Protein AF-A0A9D7P4A8-F1 (afdb_monomer)

pLDDT: mean 73.16, std 26.1, range [23.81, 98.62]

Radius of gyration: 20.93 Å; Cα contacts (8 Å, |Δi|>4): 495; chains: 1; bounding box: 55×48×64 Å

Secondary structure (DSSP, 8-state):
--PPPSEEEEE-TTT--EEEEEEEE-SSS--EE-TTS-EEEEEEEEESSTTEEEEE-TTT--EEEEEE-SSPPB-SB-EEEEETTEEEEEEEBTT-PEEEEETTSTTGGGT---SEEPPP-B--TT----B-EEEE-TT--EEEEEEEESSBPGGG-----SS---SEEEEEEEE-SGGG-EEE-SS-----S-----PPP-----------SS-TTS-HHHHHHHHHHH--PPPP-------

Solvent-accessible surface area (backbone atoms only — not comparable to full-atom values): 14465 Å² total; per-residue (Å²): 133,87,73,79,75,57,50,50,76,39,71,44,86,84,83,67,49,74,37,73,37,59,21,30,64,20,33,72,75,47,67,29,71,45,98,86,51,39,33,34,38,24,9,19,76,48,58,81,56,41,15,20,43,34,34,22,40,64,76,73,50,46,81,75,47,38,25,31,68,64,97,38,33,28,21,11,10,41,37,72,46,80,54,96,97,37,54,33,34,36,38,30,31,40,48,46,22,48,37,34,30,43,70,92,48,37,9,46,99,78,25,53,48,55,56,30,66,53,50,53,36,34,75,47,88,84,48,57,42,38,51,51,49,74,53,65,50,97,86,68,48,42,36,40,39,37,60,45,43,41,56,61,39,81,80,51,62,78,88,70,73,86,62,88,51,81,48,61,40,49,46,51,34,32,63,43,76,79,74,46,36,73,41,70,54,98,59,80,62,60,72,82,69,88,84,80,87,86,87,80,90,80,88,85,86,85,89,85,88,92,86,93,86,87,67,90,87,54,59,81,70,55,60,58,56,57,59,66,79,71,70,78,82,77,81,85,83,82,77,82,82,78,134

Structure (mmCIF, N/CA/C/O backbone):
data_AF-A0A9D7P4A8-F1
#
_entry.id   AF-A0A9D7P4A8-F1
#
loop_
_atom_site.group_PDB
_atom_site.id
_atom_site.type_symbol
_atom_site.label_atom_id
_atom_site.label_alt_id
_atom_site.label_comp_id
_atom_site.label_asym_id
_atom_site.label_entity_id
_atom_site.label_seq_id
_atom_site.pdbx_PDB_ins_code
_atom_site.Cartn_x
_atom_site.Cartn_y
_atom_site.Cartn_z
_atom_site.occupancy
_atom_site.B_iso_or_equiv
_atom_site.auth_seq_id
_atom_site.auth_comp_id
_atom_site.auth_asym_id
_atom_site.auth_atom_id
_atom_site.pdbx_PDB_model_num
ATOM 1 N N . MET A 1 1 ? -16.537 26.350 11.512 1.00 39.22 1 MET A N 1
ATOM 2 C CA . MET A 1 1 ? -16.588 24.981 10.948 1.00 39.22 1 MET A CA 1
ATOM 3 C C . MET A 1 1 ? -15.375 24.213 11.475 1.00 39.22 1 MET A C 1
ATOM 5 O O . MET A 1 1 ? -14.260 24.548 11.093 1.00 39.22 1 MET A O 1
ATOM 9 N N . ARG A 1 2 ? -15.538 23.283 12.431 1.00 40.03 2 ARG A N 1
ATOM 10 C CA . ARG A 1 2 ? -14.414 22.451 12.902 1.00 40.03 2 ARG A CA 1
ATOM 11 C C . ARG A 1 2 ? -14.058 21.483 11.771 1.00 40.03 2 ARG A C 1
ATOM 13 O O . ARG A 1 2 ? -14.882 20.645 11.425 1.00 40.03 2 ARG A O 1
ATOM 20 N N . ARG A 1 3 ? -12.882 21.634 11.154 1.00 47.78 3 ARG A N 1
ATOM 21 C CA . ARG A 1 3 ? -12.367 20.625 10.219 1.00 47.78 3 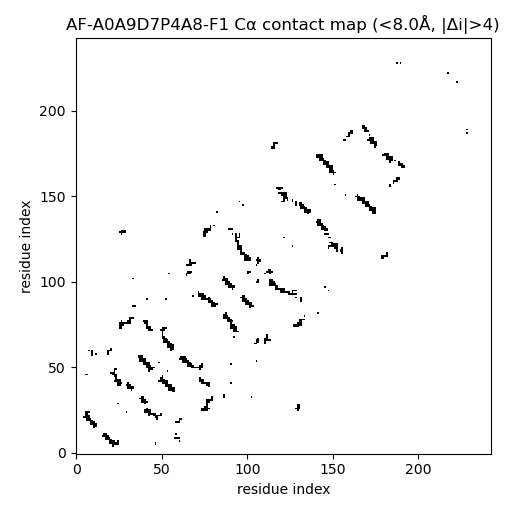ARG A CA 1
ATOM 22 C C . ARG A 1 3 ? -12.107 19.354 11.028 1.00 47.78 3 ARG A C 1
ATOM 24 O O . ARG A 1 3 ? -11.420 19.428 12.046 1.00 47.78 3 ARG A O 1
ATOM 31 N N . CYS A 1 4 ? -12.650 18.215 10.607 1.00 58.00 4 CYS A N 1
ATOM 32 C CA . CYS A 1 4 ? -12.146 16.927 11.078 1.00 58.00 4 CYS A CA 1
ATOM 33 C C . CYS A 1 4 ? -10.643 16.889 10.754 1.00 58.00 4 CYS A C 1
ATOM 35 O O . CYS A 1 4 ? -10.256 17.202 9.626 1.00 58.00 4 CYS A O 1
ATOM 37 N N . GLY A 1 5 ? -9.793 16.617 11.750 1.00 75.69 5 GLY A N 1
ATOM 38 C CA . GLY A 1 5 ? -8.353 16.443 11.511 1.00 75.69 5 GLY A CA 1
ATOM 39 C C . GLY A 1 5 ? -8.131 15.285 10.542 1.00 75.69 5 GLY A C 1
ATOM 40 O O . GLY A 1 5 ? -8.975 14.411 10.507 1.00 75.69 5 GLY A O 1
ATOM 41 N N . ASN A 1 6 ? -7.060 15.269 9.747 1.00 88.62 6 ASN A N 1
ATOM 42 C CA . ASN A 1 6 ? -6.807 14.165 8.809 1.00 88.62 6 ASN A CA 1
ATOM 43 C C . ASN A 1 6 ? -6.649 12.828 9.582 1.00 88.62 6 ASN A C 1
ATOM 45 O O . ASN A 1 6 ? -6.115 12.815 10.698 1.00 88.62 6 ASN A O 1
ATOM 49 N N . GLY A 1 7 ? -7.148 11.720 9.029 1.00 93.69 7 GLY A N 1
ATOM 50 C CA . GLY A 1 7 ? -7.142 10.423 9.702 1.00 93.69 7 GLY A CA 1
ATOM 51 C C . GLY A 1 7 ? -8.031 9.368 9.051 1.00 93.69 7 GLY A C 1
ATOM 52 O O . GLY A 1 7 ? -8.515 9.531 7.930 1.00 93.69 7 GLY A O 1
ATOM 53 N N . VAL A 1 8 ? -8.238 8.275 9.780 1.00 95.50 8 VAL A N 1
ATOM 54 C CA . VAL A 1 8 ? -9.194 7.212 9.453 1.00 95.50 8 VAL A CA 1
ATOM 55 C C . VAL A 1 8 ? -10.239 7.146 10.557 1.00 95.50 8 VAL A C 1
ATOM 57 O O . VAL A 1 8 ? -9.897 7.215 11.735 1.00 95.50 8 VAL A O 1
ATOM 60 N N . TRP A 1 9 ? -11.507 6.993 10.179 1.00 95.06 9 TRP A N 1
ATOM 61 C CA . TRP A 1 9 ? -12.615 6.775 11.105 1.00 95.06 9 TRP A CA 1
ATOM 62 C C . TRP A 1 9 ? -13.279 5.448 10.785 1.00 95.06 9 TRP A C 1
ATOM 64 O O . TRP A 1 9 ? -13.513 5.128 9.620 1.00 95.06 9 TRP A O 1
ATOM 74 N N . ALA A 1 10 ? -13.610 4.710 11.834 1.00 94.56 10 ALA A N 1
ATOM 75 C CA . ALA A 1 10 ? -14.431 3.518 11.781 1.00 94.56 10 ALA A CA 1
ATOM 76 C C . ALA A 1 10 ? -15.708 3.799 12.569 1.00 94.56 10 ALA A C 1
ATOM 78 O O . ALA A 1 10 ? -15.652 4.331 13.678 1.00 94.56 10 ALA A O 1
ATOM 79 N N . ILE A 1 11 ? -16.853 3.459 11.985 1.00 95.12 11 ILE A N 1
ATOM 80 C CA . ILE A 1 11 ? -18.149 3.518 12.654 1.00 95.12 11 ILE A CA 1
ATOM 81 C C . ILE A 1 11 ? -18.694 2.102 12.778 1.00 95.12 11 ILE A C 1
ATOM 83 O O . ILE A 1 11 ? -18.849 1.392 11.784 1.00 95.12 11 ILE A O 1
ATOM 87 N N . ASP A 1 12 ? -18.996 1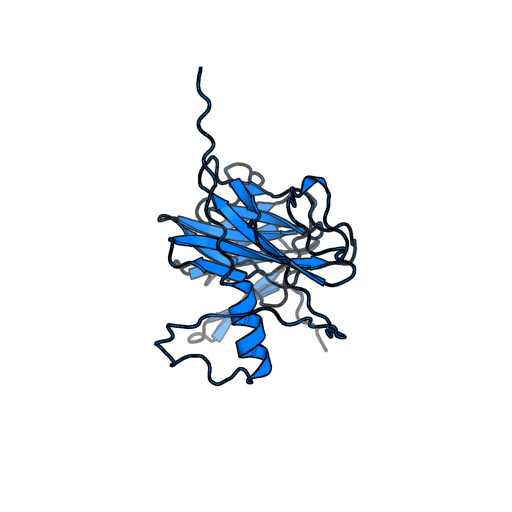.695 14.004 1.00 94.25 12 ASP A N 1
ATOM 88 C CA . ASP A 1 12 ? -19.784 0.498 14.243 1.00 94.25 12 ASP A CA 1
ATOM 89 C C . ASP A 1 12 ? -21.260 0.844 14.000 1.00 94.25 12 ASP A C 1
ATOM 91 O O . ASP A 1 12 ? -21.837 1.685 14.687 1.00 94.25 12 ASP A O 1
ATOM 95 N N . LEU A 1 13 ? -21.876 0.237 12.984 1.00 95.00 13 LEU A N 1
ATOM 96 C CA . LEU A 1 13 ? -23.231 0.605 12.551 1.00 95.00 13 LEU A CA 1
ATOM 97 C C . LEU A 1 13 ? -24.335 0.150 13.520 1.00 95.00 13 LEU A C 1
ATOM 99 O O . LEU A 1 13 ? -25.459 0.638 13.421 1.00 95.00 13 LEU A O 1
ATOM 103 N N . ILE A 1 14 ? -24.031 -0.762 14.450 1.00 95.88 14 ILE A N 1
ATOM 104 C CA . ILE A 1 14 ? -24.995 -1.292 15.422 1.00 95.88 14 ILE A CA 1
ATOM 105 C C . ILE A 1 14 ? -25.011 -0.393 16.660 1.00 95.88 14 ILE A C 1
ATOM 107 O O . ILE A 1 14 ? -26.038 0.182 17.018 1.00 95.88 14 ILE A O 1
ATOM 111 N N . SER A 1 15 ? -23.852 -0.240 17.294 1.00 95.81 15 SER A N 1
ATOM 112 C CA . SER A 1 15 ? -23.655 0.564 18.502 1.00 95.81 15 SER A CA 1
ATOM 113 C C . SER A 1 15 ? -23.552 2.065 18.223 1.00 95.81 15 SER A C 1
ATOM 115 O O . SER A 1 15 ? -23.656 2.868 19.151 1.00 95.81 15 SER A O 1
ATOM 117 N N . LYS A 1 16 ? -23.346 2.449 16.954 1.00 95.81 16 LYS A N 1
ATOM 118 C CA . LYS A 1 16 ? -23.111 3.827 16.488 1.00 95.81 16 LYS A CA 1
ATOM 119 C C . LYS A 1 16 ? -21.846 4.463 17.075 1.00 95.81 16 LYS A C 1
ATOM 121 O O . LYS A 1 16 ? -21.683 5.680 17.007 1.00 95.81 16 LYS A O 1
ATOM 126 N N . GLN A 1 17 ? -20.955 3.657 17.653 1.00 95.50 17 GLN A N 1
ATOM 127 C CA . GLN A 1 17 ? -19.686 4.127 18.194 1.00 95.50 17 GLN A CA 1
ATOM 128 C C . GLN A 1 17 ? -18.718 4.463 17.062 1.00 95.50 17 GLN A C 1
ATOM 130 O O . GLN A 1 17 ? -18.654 3.759 16.052 1.00 95.50 17 GLN A O 1
ATOM 135 N N . VAL A 1 18 ? -17.965 5.549 17.240 1.00 95.25 18 VAL A N 1
ATOM 136 C CA . VAL A 1 18 ? -16.974 6.021 16.270 1.00 95.25 18 VAL A CA 1
ATOM 137 C C . VAL A 1 18 ? -15.589 5.947 16.890 1.00 95.25 18 VAL A C 1
ATOM 139 O O . VAL A 1 18 ? -15.313 6.599 17.897 1.00 95.25 18 VAL A O 1
ATOM 142 N N . THR A 1 19 ? -14.701 5.219 16.229 1.00 95.56 19 THR A N 1
ATOM 143 C CA . THR A 1 19 ? -13.273 5.163 16.543 1.00 95.56 19 THR A CA 1
ATOM 144 C C . THR A 1 19 ? -12.509 5.942 15.482 1.00 95.56 19 THR A C 1
ATOM 146 O O . THR A 1 19 ? -12.908 5.970 14.317 1.00 95.56 19 THR A O 1
ATOM 149 N N . ASN A 1 20 ? -11.416 6.600 15.862 1.00 95.31 20 ASN A N 1
ATOM 150 C CA . ASN A 1 20 ? -10.573 7.321 14.915 1.00 95.31 20 ASN A CA 1
ATOM 151 C C . ASN A 1 20 ? -9.094 7.071 15.178 1.00 95.31 20 ASN A C 1
ATOM 153 O O . ASN A 1 20 ? -8.688 6.885 16.321 1.00 95.31 20 ASN A O 1
ATOM 157 N N . TRP A 1 21 ? -8.318 7.125 14.103 1.00 96.69 21 TRP A N 1
ATOM 158 C CA . TRP A 1 21 ? -6.865 7.101 14.114 1.00 96.69 21 TRP A CA 1
ATOM 159 C C . TRP A 1 21 ? -6.338 8.330 13.373 1.00 96.69 21 TRP A C 1
ATOM 161 O O . TRP A 1 21 ? -6.733 8.583 12.229 1.00 96.69 21 TRP A O 1
ATOM 171 N N . LYS A 1 22 ? -5.489 9.133 14.026 1.00 94.62 22 LYS A N 1
ATOM 172 C CA . LYS A 1 22 ? -5.049 10.429 13.490 1.00 94.62 22 LYS A CA 1
ATOM 173 C C . LYS A 1 22 ? -3.830 10.260 12.594 1.00 94.62 22 LYS A C 1
ATOM 175 O O . LYS A 1 22 ? -2.777 9.795 13.027 1.00 94.62 22 LYS A O 1
ATOM 180 N N . ALA A 1 23 ? -3.928 10.730 11.357 1.00 94.06 23 ALA A N 1
ATOM 181 C CA . ALA A 1 23 ? -2.862 10.572 10.377 1.00 94.06 23 ALA A CA 1
ATOM 182 C C . ALA A 1 23 ? -2.925 11.632 9.286 1.00 94.06 23 ALA A C 1
ATOM 184 O O . ALA A 1 23 ? -3.991 12.148 8.985 1.00 94.06 23 ALA A O 1
ATOM 185 N N . ASN A 1 24 ? -1.813 11.913 8.612 1.00 93.75 24 ASN A N 1
ATOM 186 C CA . ASN A 1 24 ? -1.890 12.604 7.330 1.00 93.75 24 ASN A CA 1
ATOM 187 C C . ASN A 1 24 ? -2.085 11.577 6.203 1.00 93.75 24 ASN A C 1
ATOM 189 O O . ASN A 1 24 ? -1.117 11.151 5.577 1.00 93.75 24 ASN A O 1
ATOM 193 N N . VAL A 1 25 ? -3.323 11.116 5.993 1.00 94.00 25 VAL A N 1
ATOM 194 C CA . VAL A 1 25 ? -3.631 10.067 5.006 1.00 94.00 25 VAL A CA 1
ATOM 195 C C . VAL A 1 25 ? -3.300 10.541 3.590 1.00 94.00 25 VAL A C 1
ATOM 197 O O . VAL A 1 25 ? -3.612 11.668 3.200 1.00 94.00 25 VAL A O 1
ATOM 200 N N . SER A 1 26 ? -2.660 9.656 2.828 1.00 92.25 26 SER A N 1
ATOM 201 C CA . SER A 1 26 ? -2.280 9.845 1.433 1.00 92.25 26 SER A CA 1
ATOM 202 C C . SER A 1 26 ? -3.192 9.080 0.477 1.00 92.25 26 SER A C 1
ATOM 204 O O . SER A 1 26 ? -3.896 8.146 0.858 1.00 92.25 26 SER A O 1
ATOM 206 N N . GLY A 1 27 ? -3.123 9.450 -0.800 1.00 88.56 27 GLY A N 1
ATOM 207 C CA . GLY A 1 27 ? -3.962 8.893 -1.851 1.00 88.56 27 GLY A CA 1
ATOM 208 C C . GLY A 1 27 ? -5.304 9.598 -2.016 1.00 88.56 27 GLY A C 1
ATOM 209 O O . GLY A 1 27 ? -5.718 10.412 -1.195 1.00 88.56 27 GLY A O 1
ATOM 210 N N . LEU A 1 28 ? -5.975 9.299 -3.128 1.00 85.19 28 LEU A N 1
ATOM 211 C CA . LEU A 1 28 ? -7.265 9.895 -3.496 1.00 85.19 28 LEU A CA 1
ATOM 212 C C . LEU A 1 28 ? -8.450 8.939 -3.314 1.00 85.19 28 LEU A C 1
ATOM 214 O O . LEU A 1 28 ? -9.591 9.384 -3.357 1.00 85.19 28 LEU A O 1
ATOM 218 N N . ALA A 1 29 ? -8.194 7.641 -3.134 1.00 86.62 29 ALA A N 1
ATOM 219 C CA . ALA A 1 29 ? -9.229 6.611 -3.028 1.00 86.62 29 ALA A CA 1
ATOM 220 C C . ALA A 1 29 ? -9.414 6.077 -1.594 1.00 86.62 29 ALA A C 1
ATOM 222 O O . ALA A 1 29 ? -10.234 5.190 -1.376 1.00 86.62 29 ALA A O 1
ATOM 223 N N . GLY A 1 30 ? -8.694 6.636 -0.614 1.00 88.19 30 GLY A N 1
ATOM 224 C CA . GLY A 1 30 ? -8.781 6.233 0.790 1.00 88.19 30 GLY A CA 1
ATOM 225 C C . GLY A 1 30 ? -7.951 4.983 1.120 1.00 88.19 30 GLY A C 1
ATOM 226 O O . GLY A 1 30 ? -6.959 4.725 0.430 1.00 88.19 30 GLY A O 1
ATOM 227 N N . PRO A 1 31 ? -8.302 4.251 2.195 1.00 94.56 31 PRO A N 1
ATOM 228 C CA . PRO A 1 31 ? -7.596 3.046 2.620 1.00 94.56 31 PRO A CA 1
ATOM 229 C C . PRO A 1 31 ? -7.935 1.824 1.753 1.00 94.56 31 PRO A C 1
ATOM 231 O O . PRO A 1 31 ? -8.972 1.774 1.093 1.00 94.56 31 PRO A O 1
ATOM 234 N N . ALA A 1 32 ? -7.073 0.810 1.802 1.00 96.06 32 ALA A N 1
ATOM 235 C CA . ALA A 1 32 ? -7.311 -0.500 1.200 1.00 96.06 32 ALA A CA 1
ATOM 236 C C . ALA A 1 32 ? -7.653 -1.539 2.278 1.00 96.06 32 ALA A C 1
ATOM 238 O O . ALA A 1 32 ? -7.214 -1.417 3.417 1.00 96.06 32 ALA A O 1
ATOM 239 N N . PHE A 1 33 ? -8.405 -2.580 1.921 1.00 95.81 33 PHE A N 1
ATOM 240 C CA . PHE A 1 33 ? -8.812 -3.636 2.851 1.00 95.81 33 PHE A CA 1
ATOM 241 C C . PHE A 1 33 ? -8.180 -4.970 2.456 1.00 95.81 33 PHE A C 1
ATOM 243 O O . PHE A 1 33 ? -8.259 -5.386 1.297 1.00 95.81 33 PHE A O 1
ATOM 250 N N . GLY A 1 34 ? -7.546 -5.631 3.420 1.00 95.62 34 GLY A N 1
ATOM 251 C CA . GLY A 1 34 ? -7.076 -7.004 3.292 1.00 95.62 34 GLY A CA 1
ATOM 252 C C . GLY A 1 34 ? -8.238 -7.994 3.262 1.00 95.62 34 GLY A C 1
ATOM 253 O O . GLY A 1 34 ? -9.341 -7.703 3.725 1.00 95.62 34 GLY A O 1
ATOM 254 N N . GLY A 1 35 ? -7.984 -9.198 2.742 1.00 93.38 35 GLY A N 1
ATOM 255 C CA . GLY A 1 35 ? -8.975 -10.283 2.761 1.00 93.38 35 GLY A CA 1
ATOM 256 C C . GLY A 1 35 ? -9.332 -10.767 4.173 1.00 93.38 35 GLY A C 1
ATOM 257 O O . GLY A 1 35 ? -10.371 -11.387 4.359 1.00 93.38 35 GLY A O 1
ATOM 258 N N . ASP A 1 36 ? -8.492 -10.452 5.160 1.00 92.88 36 ASP A N 1
ATOM 259 C CA . ASP A 1 36 ? -8.690 -10.695 6.592 1.00 92.88 36 ASP A CA 1
ATOM 260 C C . ASP A 1 36 ? -9.400 -9.528 7.312 1.00 92.88 36 ASP A C 1
ATOM 262 O O . ASP A 1 36 ? -9.584 -9.562 8.527 1.00 92.88 36 ASP A O 1
ATOM 266 N N . GLY A 1 37 ? -9.771 -8.474 6.578 1.00 95.56 37 GLY A N 1
ATOM 267 C CA . GLY A 1 37 ? -10.370 -7.258 7.120 1.00 95.56 37 GLY A CA 1
ATOM 268 C C . GLY A 1 37 ? -9.370 -6.224 7.642 1.00 95.56 37 GLY A C 1
ATOM 269 O O . GLY A 1 37 ? -9.802 -5.139 8.019 1.00 95.56 37 GLY A O 1
ATOM 270 N N . THR A 1 38 ? -8.058 -6.488 7.644 1.00 98.06 38 THR A N 1
ATOM 271 C CA . THR A 1 38 ? -7.052 -5.485 8.038 1.00 98.06 38 THR A CA 1
ATOM 272 C C . THR A 1 38 ? -7.142 -4.253 7.131 1.00 98.06 38 THR A C 1
ATOM 274 O O . THR A 1 38 ? -7.243 -4.375 5.909 1.00 98.06 38 THR A O 1
ATOM 277 N N . ILE A 1 39 ? -7.095 -3.054 7.714 1.00 98.19 39 ILE A N 1
ATOM 278 C CA . ILE A 1 39 ? -7.141 -1.789 6.970 1.00 98.19 39 ILE A CA 1
ATOM 279 C C . ILE A 1 39 ? -5.711 -1.329 6.694 1.00 98.19 39 ILE A C 1
ATOM 281 O O . ILE A 1 39 ? -4.909 -1.233 7.615 1.00 98.19 39 ILE A O 1
ATOM 285 N N . TYR A 1 40 ? -5.390 -1.003 5.446 1.00 98.25 40 TYR A N 1
ATOM 286 C CA . TYR A 1 40 ? -4.077 -0.514 5.034 1.00 98.25 40 TYR A CA 1
ATOM 287 C C . TYR A 1 40 ? -4.152 0.936 4.572 1.00 98.25 40 TYR A C 1
ATOM 289 O O . TYR A 1 40 ? -4.942 1.288 3.692 1.00 98.25 40 TYR A O 1
ATOM 297 N N . VAL A 1 41 ? -3.299 1.779 5.146 1.00 97.62 41 VAL A N 1
ATOM 298 C CA . VAL A 1 41 ? -3.326 3.232 4.958 1.00 97.62 41 VAL A CA 1
ATOM 299 C C . VAL A 1 41 ? -1.930 3.724 4.615 1.00 97.62 41 VAL A C 1
ATOM 301 O O . VAL A 1 41 ? -0.986 3.458 5.349 1.00 97.62 41 VAL A O 1
ATOM 304 N N . ALA A 1 42 ? -1.792 4.454 3.513 1.00 97.00 42 ALA A N 1
ATOM 305 C CA . ALA A 1 42 ? -0.569 5.187 3.207 1.00 97.00 42 ALA A CA 1
ATOM 306 C C . ALA A 1 42 ? -0.629 6.587 3.830 1.00 97.00 42 ALA A C 1
ATOM 308 O O . ALA A 1 42 ? -1.683 7.225 3.796 1.00 97.00 42 ALA A O 1
ATOM 309 N N . THR A 1 43 ? 0.487 7.091 4.350 1.00 95.56 43 THR A N 1
ATOM 310 C CA . THR A 1 43 ? 0.562 8.402 5.004 1.00 95.56 43 THR A CA 1
ATOM 311 C C . THR A 1 43 ? 1.670 9.290 4.441 1.00 95.56 43 THR A C 1
ATOM 313 O O . THR A 1 43 ? 2.637 8.835 3.828 1.00 95.56 43 THR A O 1
ATOM 316 N N . ARG A 1 44 ? 1.487 10.596 4.634 1.00 92.56 44 ARG A N 1
ATOM 317 C CA . ARG A 1 44 ? 2.475 11.659 4.411 1.00 92.56 44 ARG A CA 1
ATOM 318 C C . ARG A 1 44 ? 2.992 12.169 5.751 1.00 92.56 44 ARG A C 1
ATOM 320 O O . ARG A 1 44 ? 2.570 11.688 6.802 1.00 92.56 44 ARG A O 1
ATOM 327 N N . SER A 1 45 ? 3.840 13.187 5.706 1.00 91.75 45 SER A N 1
ATOM 328 C CA . SER A 1 45 ? 4.377 13.834 6.892 1.00 91.75 45 SER A CA 1
ATOM 329 C C . SER A 1 45 ? 3.265 14.328 7.826 1.00 91.75 45 SER A C 1
ATOM 331 O O . SER A 1 45 ? 2.288 14.944 7.392 1.00 91.75 45 SER A O 1
ATOM 333 N N . GLY A 1 46 ? 3.415 14.063 9.123 1.00 90.31 46 GLY A N 1
ATOM 334 C CA . GLY A 1 46 ? 2.450 14.388 10.174 1.00 90.31 46 GLY A CA 1
ATOM 335 C C . GLY A 1 46 ? 1.490 13.254 10.571 1.00 90.31 46 GLY A C 1
ATOM 336 O O . GLY A 1 46 ? 1.240 12.301 9.834 1.00 90.31 46 GLY A O 1
ATOM 337 N N . GLY A 1 47 ? 0.909 13.392 11.765 1.00 90.25 47 GLY A N 1
ATOM 338 C CA . GLY A 1 47 ? 0.050 12.375 12.384 1.00 90.25 47 GLY A CA 1
ATOM 339 C C . GLY A 1 47 ? 0.830 11.313 13.166 1.00 90.25 47 GLY A C 1
ATOM 340 O O . GLY A 1 47 ? 2.032 11.450 13.371 1.00 90.25 47 GLY A O 1
ATOM 341 N N . GLU A 1 48 ? 0.142 10.268 13.632 1.00 91.69 48 GLU A N 1
ATOM 342 C CA . GLU A 1 48 ? 0.728 9.254 14.529 1.00 91.69 48 GLU A CA 1
ATOM 343 C C . GLU A 1 48 ? 1.779 8.364 13.849 1.00 91.69 48 GLU A C 1
ATOM 345 O O . GLU A 1 48 ? 2.707 7.874 14.496 1.00 91.69 48 GLU A O 1
ATOM 350 N N . ARG A 1 49 ? 1.648 8.155 12.533 1.00 94.69 49 ARG A N 1
ATOM 351 C CA . ARG A 1 49 ? 2.610 7.394 11.731 1.00 94.69 49 ARG A CA 1
ATOM 352 C C . ARG A 1 49 ? 2.868 8.104 10.402 1.00 94.69 49 ARG A C 1
ATOM 354 O O . ARG A 1 49 ? 2.190 7.800 9.420 1.00 94.69 49 ARG A O 1
ATOM 361 N N . PRO A 1 50 ? 3.781 9.085 10.369 1.00 94.88 50 PRO A N 1
ATOM 362 C CA . PRO A 1 50 ? 4.124 9.774 9.133 1.00 94.88 50 PRO A CA 1
ATOM 363 C C . PRO A 1 50 ? 4.888 8.847 8.180 1.00 94.88 50 PRO A C 1
ATOM 365 O O . PRO A 1 50 ? 5.491 7.864 8.616 1.00 94.88 50 PRO A O 1
ATOM 368 N N . ASP A 1 51 ? 4.854 9.166 6.888 1.00 95.38 51 ASP A N 1
ATOM 369 C CA . ASP A 1 51 ? 5.717 8.573 5.850 1.00 95.38 51 ASP A CA 1
ATOM 370 C C . ASP A 1 51 ? 5.708 7.036 5.833 1.00 95.38 51 ASP A C 1
ATOM 372 O O . ASP A 1 51 ? 6.728 6.366 5.655 1.00 95.38 51 ASP A O 1
ATOM 376 N N . SER A 1 52 ? 4.525 6.465 6.075 1.00 97.25 52 SER A N 1
ATOM 377 C CA . SER A 1 52 ? 4.355 5.042 6.344 1.00 97.25 52 SER A CA 1
ATOM 378 C C . SER A 1 52 ? 3.192 4.422 5.573 1.00 97.25 52 SER A C 1
ATOM 380 O O . SER A 1 52 ? 2.173 5.053 5.302 1.00 97.25 52 SER A O 1
ATOM 382 N N . LEU A 1 53 ? 3.321 3.133 5.277 1.00 98.00 53 LEU A N 1
ATOM 383 C CA . LEU A 1 53 ? 2.205 2.251 4.964 1.00 98.00 53 LEU A CA 1
ATOM 384 C C . LEU A 1 53 ? 1.847 1.477 6.232 1.00 98.00 53 LEU A C 1
ATOM 386 O O . LEU A 1 53 ? 2.661 0.710 6.736 1.00 98.00 53 LEU A O 1
ATOM 390 N N . VAL A 1 54 ? 0.647 1.683 6.757 1.00 98.38 54 VAL A N 1
ATOM 391 C CA . VAL A 1 54 ? 0.233 1.219 8.086 1.00 98.38 54 VAL A CA 1
ATOM 392 C C . VAL A 1 54 ? -0.890 0.202 7.960 1.00 98.38 54 VAL A C 1
ATOM 394 O O . VAL A 1 54 ? -1.849 0.443 7.232 1.00 98.38 54 VAL A O 1
ATOM 397 N N . ALA A 1 55 ? -0.781 -0.908 8.684 1.00 98.56 55 ALA A N 1
ATOM 398 C CA . ALA A 1 55 ? -1.859 -1.861 8.910 1.00 98.56 55 ALA A CA 1
ATOM 399 C C . ALA A 1 55 ? -2.580 -1.526 10.221 1.00 98.56 55 ALA A C 1
ATOM 401 O O . ALA A 1 55 ? -1.943 -1.420 11.271 1.00 98.56 55 ALA A O 1
ATOM 402 N N . LEU A 1 56 ? -3.901 -1.405 10.169 1.00 98.62 56 LEU A N 1
ATOM 403 C CA . LEU A 1 56 ? -4.771 -1.117 11.302 1.00 98.62 56 LEU A CA 1
ATOM 404 C C . LEU A 1 56 ? -5.770 -2.257 11.514 1.00 98.62 56 LEU A C 1
ATOM 406 O O . LEU A 1 56 ? -6.276 -2.853 10.558 1.00 98.62 56 LEU A O 1
ATOM 410 N N . ASP A 1 57 ? -6.091 -2.528 12.773 1.00 97.94 57 ASP A N 1
ATOM 411 C CA . ASP A 1 57 ? -7.236 -3.355 13.131 1.00 97.94 57 ASP A CA 1
ATOM 412 C C . ASP A 1 57 ? -8.548 -2.681 12.677 1.00 97.94 57 ASP A C 1
ATOM 414 O O . ASP A 1 57 ? -8.742 -1.491 12.933 1.00 97.94 57 ASP A O 1
ATOM 418 N N . PRO A 1 58 ? -9.478 -3.399 12.022 1.00 95.44 58 PRO A N 1
ATOM 419 C CA . PRO A 1 58 ? -10.665 -2.782 11.431 1.00 95.44 58 PRO A CA 1
ATOM 420 C C . PRO A 1 58 ? -11.671 -2.213 12.431 1.00 95.44 58 PRO A C 1
ATOM 422 O O . PRO A 1 58 ? -12.466 -1.354 12.054 1.00 95.44 58 PRO A O 1
ATOM 425 N N . LYS A 1 59 ? -11.682 -2.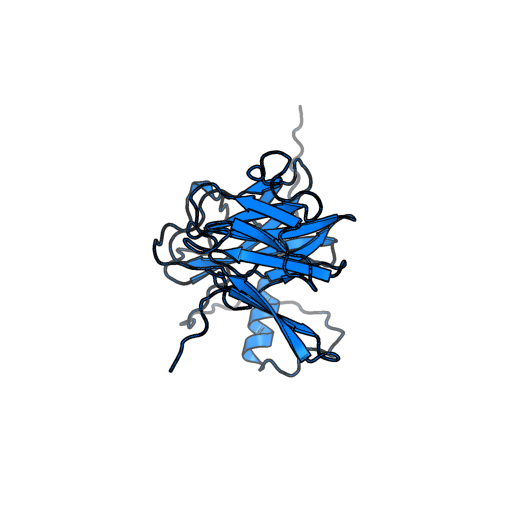696 13.680 1.00 92.88 59 LYS A N 1
ATOM 426 C CA . LYS A 1 59 ? -12.660 -2.265 14.692 1.00 92.88 59 LYS A CA 1
ATOM 427 C C . LYS A 1 59 ? -12.093 -1.181 15.593 1.00 92.88 59 LYS A C 1
ATOM 429 O O . LYS A 1 59 ? -12.751 -0.183 15.876 1.00 92.88 59 LYS A O 1
ATOM 434 N N . THR A 1 60 ? -10.871 -1.399 16.058 1.00 96.31 60 THR A N 1
ATOM 435 C CA . THR A 1 60 ? -10.219 -0.541 17.049 1.00 96.31 60 THR A CA 1
ATOM 436 C C . THR A 1 60 ? -9.321 0.511 16.414 1.00 96.31 60 THR A C 1
ATOM 438 O O . THR A 1 60 ? -8.944 1.459 17.093 1.00 96.31 60 THR A O 1
ATOM 441 N N . LEU A 1 61 ? -8.971 0.359 15.130 1.00 97.69 61 LEU A N 1
ATOM 442 C CA . LEU A 1 61 ? -7.961 1.164 14.437 1.00 97.69 61 LEU A CA 1
ATOM 443 C C . LEU A 1 61 ? -6.594 1.168 15.140 1.00 97.69 61 LEU A C 1
ATOM 445 O O . LEU A 1 61 ? -5.786 2.068 14.929 1.00 97.69 61 LEU A O 1
ATOM 449 N N . SER A 1 62 ? -6.316 0.152 15.961 1.00 97.50 62 SER A N 1
ATOM 450 C CA . SER A 1 62 ? -4.998 -0.033 16.562 1.00 97.50 62 SER A CA 1
ATOM 451 C C . SER A 1 62 ? -3.984 -0.466 15.499 1.00 97.50 62 SER A C 1
ATOM 453 O O . SER A 1 62 ? -4.313 -1.208 14.571 1.00 97.50 62 SER A O 1
ATOM 455 N N . VAL A 1 63 ? -2.743 0.013 15.607 1.00 97.94 63 VAL A N 1
ATOM 456 C CA . VAL A 1 63 ? -1.678 -0.314 14.647 1.00 97.94 63 VAL A CA 1
ATOM 457 C C . VAL A 1 63 ? -1.248 -1.771 14.828 1.00 97.94 63 VAL A C 1
ATOM 459 O O . VAL A 1 63 ? -0.753 -2.146 15.886 1.00 97.94 63 VAL A O 1
ATOM 462 N N . LYS A 1 64 ? -1.395 -2.578 13.772 1.00 97.44 64 LYS A N 1
ATOM 463 C CA . LYS A 1 64 ? -0.959 -3.986 13.714 1.00 97.44 64 LYS A CA 1
ATOM 464 C C . LYS A 1 64 ? 0.458 -4.149 13.163 1.00 97.44 64 LYS A C 1
ATOM 466 O O . LYS A 1 64 ? 1.116 -5.147 13.429 1.00 97.44 64 LYS A O 1
ATOM 471 N N . GLY A 1 65 ? 0.911 -3.190 12.362 1.00 97.62 65 GLY A N 1
ATOM 472 C CA . GLY A 1 65 ? 2.222 -3.193 11.721 1.00 97.62 65 GLY A CA 1
ATOM 473 C C . GLY A 1 65 ? 2.362 -2.006 10.779 1.00 97.62 65 GLY A C 1
ATOM 474 O O . GLY A 1 65 ? 1.377 -1.341 10.452 1.00 97.62 65 GLY A O 1
ATOM 475 N N . TRP A 1 66 ? 3.581 -1.710 10.347 1.00 98.19 66 TRP A N 1
ATOM 476 C CA . TRP A 1 66 ? 3.834 -0.614 9.418 1.00 98.19 66 TRP A CA 1
ATOM 477 C C . TRP A 1 66 ? 5.082 -0.873 8.585 1.00 98.19 66 TRP A C 1
ATOM 479 O O . TRP A 1 66 ? 5.903 -1.722 8.910 1.00 98.19 66 TRP A O 1
ATOM 489 N N . TYR A 1 67 ? 5.219 -0.100 7.521 1.00 98.50 67 TYR A N 1
ATOM 490 C CA . TYR A 1 67 ? 6.420 0.017 6.719 1.00 98.50 67 TYR A CA 1
ATOM 491 C C . TYR A 1 67 ? 6.746 1.493 6.518 1.00 98.50 67 TYR A C 1
ATOM 493 O O . TYR A 1 67 ? 5.869 2.250 6.106 1.00 98.50 67 TYR A O 1
ATOM 501 N N . SER A 1 68 ? 7.992 1.886 6.761 1.00 96.94 68 SER A N 1
ATOM 502 C CA . SER A 1 68 ? 8.516 3.210 6.438 1.00 96.94 68 SER A CA 1
ATOM 503 C C . SER A 1 68 ? 9.488 3.107 5.267 1.00 96.94 68 SER A C 1
ATOM 505 O O . SER A 1 68 ? 10.438 2.326 5.291 1.00 96.94 68 SER A O 1
ATOM 507 N N . ALA A 1 69 ? 9.281 3.941 4.249 1.00 92.94 69 ALA A N 1
ATOM 508 C CA . ALA A 1 69 ? 10.212 4.097 3.132 1.00 92.94 69 ALA A CA 1
ATOM 509 C C . ALA A 1 69 ? 11.336 5.104 3.471 1.00 92.94 69 ALA A C 1
ATOM 511 O O . ALA A 1 69 ? 11.738 5.913 2.632 1.00 92.94 69 ALA A O 1
ATOM 512 N N . GLY A 1 70 ? 11.808 5.102 4.723 1.00 88.62 70 GLY A N 1
ATOM 513 C CA . GLY A 1 70 ? 12.652 6.160 5.276 1.00 88.62 70 GLY A CA 1
ATOM 514 C C . GLY A 1 70 ? 11.886 7.482 5.373 1.00 88.62 70 GLY A C 1
ATOM 515 O O . GLY A 1 70 ? 10.731 7.508 5.786 1.00 88.62 70 GLY A O 1
ATOM 516 N N . ASN A 1 71 ? 12.508 8.580 4.938 1.00 85.56 71 ASN A N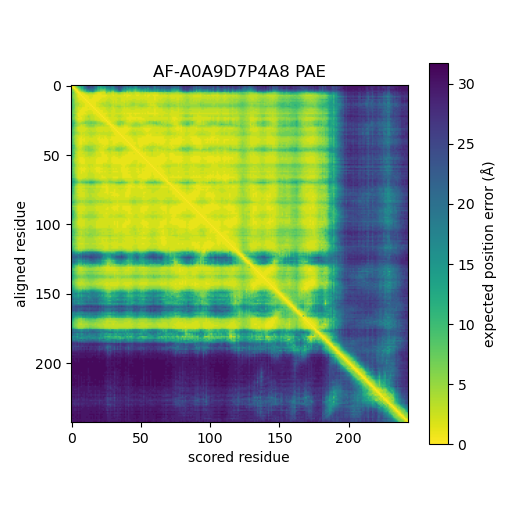 1
ATOM 517 C CA . ASN A 1 71 ? 11.913 9.925 4.979 1.00 85.56 71 ASN A CA 1
ATOM 518 C C . ASN A 1 71 ? 11.080 10.255 3.722 1.00 85.56 71 ASN A C 1
ATOM 520 O O . ASN A 1 71 ? 10.991 11.417 3.325 1.00 85.56 71 ASN A O 1
ATOM 524 N N . GLN A 1 72 ? 10.549 9.241 3.031 1.00 90.69 72 GLN A N 1
ATOM 525 C CA . GLN A 1 72 ? 9.775 9.425 1.802 1.00 90.69 72 GLN A CA 1
ATOM 526 C C . GLN A 1 72 ? 8.273 9.355 2.079 1.00 90.69 72 GLN A C 1
ATOM 528 O O . GLN A 1 72 ? 7.737 8.308 2.436 1.00 90.69 72 GLN A O 1
ATOM 533 N N . GLU A 1 73 ? 7.580 10.464 1.826 1.00 92.56 73 GLU A N 1
ATOM 534 C CA . GLU A 1 73 ? 6.121 10.530 1.879 1.00 92.56 73 GLU A CA 1
ATOM 535 C C . GLU A 1 73 ? 5.479 9.571 0.868 1.00 92.56 73 GLU A C 1
ATOM 537 O O . GLU A 1 73 ? 5.796 9.616 -0.329 1.00 92.56 73 GLU A O 1
ATOM 542 N N . PHE A 1 74 ? 4.484 8.790 1.301 1.00 94.31 74 PHE A N 1
ATOM 543 C CA . PHE A 1 74 ? 3.623 8.087 0.355 1.00 94.31 74 PHE A CA 1
ATOM 544 C C . PHE A 1 74 ? 2.708 9.068 -0.371 1.00 94.31 74 PHE A C 1
ATOM 546 O O . PHE A 1 74 ? 2.226 10.052 0.190 1.00 94.31 74 PHE A O 1
ATOM 553 N N . SER A 1 75 ? 2.405 8.790 -1.632 1.00 92.12 75 SER A N 1
ATOM 554 C CA . SER A 1 75 ? 1.606 9.652 -2.507 1.00 92.12 75 SER A CA 1
ATOM 555 C C . SER A 1 75 ? 0.268 9.029 -2.917 1.00 92.12 75 SER A C 1
ATOM 557 O O . SER A 1 75 ? -0.694 9.778 -3.115 1.00 92.12 75 SER A O 1
ATOM 559 N N . SER A 1 76 ? 0.180 7.693 -2.958 1.00 93.62 76 SER A N 1
ATOM 560 C CA . SER A 1 76 ? -0.966 6.946 -3.494 1.00 93.62 76 SER A CA 1
ATOM 561 C C . SER A 1 76 ? -1.785 6.198 -2.454 1.00 93.62 76 SER A C 1
ATOM 563 O O . SER A 1 76 ? -1.238 5.685 -1.479 1.00 93.62 76 SER A O 1
ATOM 565 N N . THR A 1 77 ? -3.058 5.958 -2.777 1.00 94.50 77 THR A N 1
ATOM 566 C CA . THR A 1 77 ? -3.831 4.881 -2.147 1.00 94.50 77 THR A CA 1
ATOM 567 C C . THR A 1 77 ? -3.157 3.531 -2.435 1.00 94.50 77 THR A C 1
ATOM 569 O O . THR A 1 77 ? -2.830 3.274 -3.602 1.00 94.50 77 THR A O 1
ATOM 572 N N . PRO A 1 78 ? -2.944 2.672 -1.419 1.00 96.25 78 PRO A N 1
ATOM 573 C CA . PRO A 1 78 ? -2.384 1.342 -1.626 1.00 96.25 78 PRO A CA 1
ATOM 574 C C . PRO A 1 78 ? -3.292 0.455 -2.482 1.00 96.25 78 PRO A C 1
ATOM 576 O O . PRO A 1 78 ? -4.515 0.570 -2.435 1.00 96.25 78 PRO A O 1
ATOM 579 N N . VAL A 1 79 ? -2.702 -0.486 -3.216 1.00 96.06 79 VAL A N 1
ATOM 580 C CA . VAL A 1 79 ? -3.429 -1.556 -3.909 1.00 96.06 79 VAL A CA 1
ATOM 581 C C . VAL A 1 79 ? -3.017 -2.910 -3.346 1.00 96.06 79 VAL A C 1
ATOM 583 O O . VAL A 1 79 ? -1.830 -3.214 -3.264 1.00 96.06 79 VAL A O 1
ATOM 586 N N . ILE A 1 80 ? -4.003 -3.724 -2.969 1.00 96.69 80 ILE A N 1
ATOM 587 C CA . ILE A 1 80 ? -3.808 -5.078 -2.439 1.00 96.69 80 ILE A CA 1
ATOM 588 C C . ILE A 1 80 ? -4.247 -6.086 -3.496 1.00 96.69 80 ILE A C 1
ATOM 590 O O . ILE A 1 80 ? -5.245 -5.880 -4.190 1.00 96.69 80 ILE A O 1
ATOM 594 N N . PHE A 1 81 ? -3.505 -7.179 -3.640 1.00 95.81 81 PHE A N 1
ATOM 595 C CA . PHE A 1 81 ? -3.843 -8.253 -4.567 1.00 95.81 81 PHE A CA 1
ATOM 596 C C . PHE A 1 81 ? -3.251 -9.589 -4.122 1.00 95.81 81 PHE A C 1
ATOM 598 O O . PHE A 1 81 ? -2.184 -9.657 -3.517 1.00 95.81 81 PHE A O 1
ATOM 605 N N . GLN A 1 82 ? -3.931 -10.674 -4.486 1.00 94.25 82 GLN A N 1
ATOM 606 C CA . GLN A 1 82 ? -3.400 -12.021 -4.312 1.00 94.25 82 GLN A CA 1
ATOM 607 C C . GLN A 1 82 ? -2.368 -12.333 -5.398 1.00 94.25 82 GLN A C 1
ATOM 609 O O . GLN A 1 82 ? -2.578 -12.065 -6.589 1.00 94.25 82 GLN A O 1
ATOM 614 N N . TYR A 1 83 ? -1.255 -12.928 -4.996 1.00 92.88 83 TYR A N 1
ATOM 615 C CA . TYR A 1 83 ? -0.206 -13.382 -5.891 1.00 92.88 83 TYR A CA 1
ATOM 616 C C . TYR A 1 83 ? 0.446 -14.638 -5.319 1.00 92.88 83 TYR A C 1
ATOM 618 O O . TYR A 1 83 ? 1.092 -14.591 -4.277 1.00 92.88 83 TYR A O 1
ATOM 626 N N . LYS A 1 84 ? 0.253 -15.771 -6.008 1.00 89.56 84 LYS A N 1
ATOM 627 C CA . LYS A 1 84 ? 0.841 -17.075 -5.650 1.00 89.56 84 LYS A CA 1
ATOM 628 C C . LYS A 1 84 ? 0.636 -17.466 -4.176 1.00 89.56 84 LYS A C 1
ATOM 630 O O . LYS A 1 84 ? 1.572 -17.849 -3.488 1.00 89.56 84 LYS A O 1
ATOM 635 N N . GLY A 1 85 ? -0.598 -17.334 -3.688 1.00 90.56 85 GLY A N 1
ATOM 636 C CA . GLY A 1 85 ? -0.960 -17.697 -2.312 1.00 90.56 85 GLY A CA 1
ATOM 637 C C . GLY A 1 85 ? -0.570 -16.671 -1.243 1.00 90.56 85 GLY A C 1
ATOM 638 O O . GLY A 1 85 ? -0.796 -16.925 -0.066 1.00 90.56 85 GLY A O 1
ATOM 639 N N . ARG A 1 86 ? -0.019 -15.514 -1.630 1.00 92.62 86 ARG A N 1
ATOM 640 C CA . ARG A 1 86 ? 0.287 -14.399 -0.725 1.00 92.62 86 ARG A CA 1
ATOM 641 C C . ARG A 1 86 ? -0.571 -13.189 -1.059 1.00 92.62 86 ARG A C 1
ATOM 643 O O . ARG A 1 86 ? -0.762 -12.865 -2.233 1.00 92.62 86 ARG A O 1
ATOM 650 N N . ALA A 1 87 ? -1.022 -12.483 -0.029 1.00 95.94 87 ALA A N 1
ATOM 651 C CA . ALA A 1 87 ? -1.607 -11.162 -0.182 1.00 95.94 87 ALA A CA 1
ATOM 652 C C . ALA A 1 87 ? -0.472 -10.131 -0.200 1.00 95.94 87 ALA A C 1
ATOM 654 O O . ALA A 1 87 ? 0.207 -9.911 0.802 1.00 95.94 87 ALA A O 1
ATOM 655 N N . LEU A 1 88 ? -0.250 -9.518 -1.359 1.00 97.00 88 LEU A N 1
ATOM 656 C CA . LEU A 1 88 ? 0.750 -8.471 -1.530 1.00 97.00 88 LEU A CA 1
ATOM 657 C C . LEU A 1 88 ? 0.076 -7.105 -1.586 1.00 97.00 88 LEU A C 1
ATOM 659 O O . LEU A 1 88 ? -1.077 -6.978 -2.006 1.00 97.00 88 LEU A O 1
ATOM 663 N N . ILE A 1 89 ? 0.826 -6.083 -1.193 1.00 97.88 89 ILE A N 1
ATOM 664 C CA . ILE A 1 89 ? 0.398 -4.689 -1.234 1.00 97.88 89 ILE A CA 1
ATOM 665 C C . ILE A 1 89 ? 1.445 -3.842 -1.947 1.00 97.88 89 ILE A C 1
ATOM 667 O O . ILE A 1 89 ? 2.648 -4.055 -1.786 1.00 97.88 89 ILE A O 1
ATOM 671 N N . ALA A 1 90 ? 0.979 -2.887 -2.746 1.00 97.12 90 ALA A N 1
ATOM 672 C CA . ALA A 1 90 ? 1.832 -1.903 -3.384 1.00 97.12 90 ALA A CA 1
ATOM 673 C C . ALA A 1 90 ? 1.344 -0.479 -3.127 1.00 97.12 90 ALA A C 1
ATOM 675 O O . ALA A 1 90 ? 0.141 -0.213 -3.141 1.00 97.12 90 ALA A O 1
ATOM 676 N N . ALA A 1 91 ? 2.284 0.438 -2.930 1.00 96.00 91 ALA A N 1
ATOM 677 C CA . ALA A 1 91 ? 2.037 1.870 -2.809 1.00 96.00 91 ALA A CA 1
ATOM 678 C C . ALA A 1 91 ? 3.225 2.647 -3.388 1.00 96.00 91 ALA A C 1
ATOM 680 O O . ALA A 1 91 ? 4.339 2.122 -3.453 1.00 96.00 91 ALA A O 1
ATOM 681 N N . THR A 1 92 ? 2.992 3.885 -3.818 1.00 93.56 92 THR A N 1
ATOM 682 C CA . THR A 1 92 ? 4.051 4.769 -4.307 1.00 93.56 92 THR A CA 1
ATOM 683 C C . THR A 1 92 ? 4.390 5.877 -3.333 1.00 93.56 92 THR A C 1
ATOM 685 O O . THR A 1 92 ? 3.507 6.426 -2.673 1.00 93.56 92 THR A O 1
ATOM 688 N N . THR A 1 93 ? 5.663 6.247 -3.314 1.00 92.50 93 THR A N 1
ATOM 689 C CA . THR A 1 93 ? 6.197 7.459 -2.681 1.00 92.50 93 THR A CA 1
ATOM 690 C C . THR A 1 93 ? 6.148 8.656 -3.635 1.00 92.50 93 THR A C 1
ATOM 692 O O . THR A 1 93 ? 5.813 8.519 -4.817 1.00 92.50 93 THR A O 1
ATOM 695 N N . ARG A 1 94 ? 6.402 9.873 -3.138 1.00 87.31 94 ARG A N 1
ATOM 696 C CA . ARG A 1 94 ? 6.390 11.103 -3.960 1.00 87.31 94 ARG A CA 1
ATOM 697 C C . ARG A 1 94 ? 7.425 11.115 -5.087 1.00 87.31 94 ARG A C 1
ATOM 699 O O . ARG A 1 94 ? 7.158 11.680 -6.140 1.00 87.31 94 ARG A O 1
ATOM 706 N N . ASP A 1 95 ? 8.559 10.446 -4.910 1.00 83.25 95 ASP A N 1
ATOM 707 C CA . ASP A 1 95 ? 9.569 10.255 -5.963 1.00 83.25 95 ASP A CA 1
ATOM 708 C C . ASP A 1 95 ? 9.142 9.209 -7.026 1.00 83.25 95 ASP A C 1
ATOM 710 O O . ASP A 1 95 ? 9.863 8.901 -7.982 1.00 83.25 95 ASP A O 1
ATOM 714 N N . GLY A 1 96 ? 7.930 8.663 -6.898 1.00 84.50 96 GLY A N 1
ATOM 715 C CA . GLY A 1 96 ? 7.333 7.741 -7.854 1.00 84.50 96 GLY A CA 1
ATOM 716 C C . GLY A 1 96 ? 7.869 6.316 -7.758 1.00 84.50 96 GLY A C 1
ATOM 717 O O . GLY A 1 96 ? 7.581 5.514 -8.652 1.00 84.50 96 GLY A O 1
ATOM 718 N N . ARG A 1 97 ? 8.643 5.965 -6.723 1.00 89.50 97 ARG A N 1
ATOM 719 C CA . ARG A 1 97 ? 9.003 4.560 -6.498 1.00 89.50 97 ARG A CA 1
ATOM 720 C C . ARG A 1 97 ? 7.760 3.761 -6.163 1.00 89.50 97 ARG A C 1
ATOM 722 O O . ARG A 1 97 ? 6.936 4.206 -5.373 1.00 89.50 97 ARG A O 1
ATOM 729 N N . VAL A 1 98 ? 7.629 2.573 -6.745 1.00 92.31 98 VAL A N 1
ATOM 730 C CA . VAL A 1 98 ? 6.626 1.588 -6.330 1.00 92.31 98 VAL A CA 1
ATOM 731 C C . VAL A 1 98 ? 7.277 0.672 -5.306 1.00 92.31 98 VAL A C 1
ATOM 733 O O . VAL A 1 98 ? 8.268 0.011 -5.617 1.00 92.31 98 VAL A O 1
ATOM 736 N N . HIS A 1 99 ? 6.703 0.618 -4.109 1.00 95.44 99 HIS A N 1
ATOM 737 C CA . HIS A 1 99 ? 7.103 -0.285 -3.036 1.00 95.44 99 HIS A CA 1
ATOM 738 C C . HIS A 1 99 ? 6.155 -1.478 -3.025 1.00 95.44 99 HIS A C 1
ATOM 740 O O . HIS A 1 99 ? 4.942 -1.289 -2.979 1.00 95.44 99 HIS A O 1
ATOM 746 N N . LEU A 1 100 ? 6.700 -2.691 -3.079 1.00 97.00 100 LEU A N 1
ATOM 747 C CA . LEU A 1 100 ? 5.973 -3.953 -3.003 1.00 97.00 100 LEU A CA 1
ATOM 748 C C . LEU A 1 100 ? 6.280 -4.629 -1.668 1.00 97.00 100 LEU A C 1
ATOM 750 O O . LEU A 1 100 ? 7.447 -4.820 -1.322 1.00 97.00 100 LEU A O 1
ATOM 754 N N . LEU A 1 101 ? 5.239 -5.013 -0.934 1.00 97.56 101 LEU A N 1
ATOM 755 C CA . LEU A 1 101 ? 5.353 -5.598 0.398 1.00 97.56 101 LEU A CA 1
ATOM 756 C C . LEU A 1 101 ? 4.467 -6.830 0.554 1.00 97.56 101 LEU A C 1
ATOM 758 O O . LEU A 1 101 ? 3.473 -6.994 -0.158 1.00 97.56 101 LEU A O 1
ATOM 762 N N . ASP A 1 102 ? 4.825 -7.670 1.522 1.00 95.81 102 ASP A N 1
ATOM 763 C CA . ASP A 1 102 ? 3.937 -8.708 2.029 1.00 95.81 102 ASP A CA 1
ATOM 764 C C . ASP A 1 102 ? 3.030 -8.119 3.108 1.00 95.81 102 ASP A C 1
ATOM 766 O O . ASP A 1 102 ? 3.506 -7.477 4.044 1.00 95.81 102 ASP A O 1
ATOM 770 N N . THR A 1 103 ? 1.728 -8.358 2.998 1.00 97.19 103 THR A N 1
ATOM 771 C CA . THR A 1 103 ? 0.761 -7.913 4.005 1.00 97.19 103 THR A CA 1
ATOM 772 C C . THR A 1 103 ? 0.906 -8.636 5.345 1.00 97.19 103 THR A C 1
ATOM 774 O O . THR A 1 103 ? 0.495 -8.074 6.361 1.00 97.19 103 THR A O 1
ATOM 777 N N . SER A 1 104 ? 1.511 -9.831 5.373 1.00 95.50 104 SER A N 1
ATOM 778 C CA . SER A 1 104 ? 1.749 -10.591 6.608 1.00 95.50 104 SER A CA 1
ATOM 779 C C . SER A 1 104 ? 2.979 -10.121 7.390 1.00 95.50 104 SER A C 1
ATOM 781 O O . SER A 1 104 ? 3.143 -10.496 8.547 1.00 95.50 104 SER A O 1
ATOM 783 N N . ASN A 1 105 ? 3.866 -9.345 6.761 1.00 95.06 105 ASN A N 1
ATOM 784 C CA . ASN A 1 105 ? 5.092 -8.834 7.369 1.00 95.06 105 ASN A CA 1
ATOM 785 C C . ASN A 1 105 ? 5.489 -7.507 6.708 1.00 95.06 105 ASN A C 1
ATOM 787 O O . ASN A 1 105 ? 6.407 -7.445 5.883 1.00 95.06 105 ASN A O 1
ATOM 791 N N . LEU A 1 106 ? 4.741 -6.448 7.030 1.00 96.38 106 LEU A N 1
ATOM 792 C CA . LEU A 1 106 ? 4.997 -5.122 6.477 1.00 96.38 106 LEU A CA 1
ATOM 793 C C . LEU A 1 106 ? 6.394 -4.643 6.872 1.00 96.38 106 LEU A C 1
ATOM 795 O O . LEU A 1 106 ? 6.674 -4.408 8.044 1.00 96.38 106 LEU A O 1
ATOM 799 N N . GLY A 1 107 ? 7.241 -4.468 5.861 1.00 95.06 107 GLY A N 1
ATOM 800 C CA . GLY A 1 107 ? 8.576 -3.917 6.024 1.00 95.06 107 GLY A CA 1
ATOM 801 C C . GLY A 1 107 ? 9.577 -4.862 6.679 1.00 95.06 107 GLY A C 1
ATOM 802 O O . GLY A 1 107 ? 10.643 -4.394 7.032 1.00 95.06 107 GLY A O 1
ATOM 803 N N . GLY A 1 108 ? 9.271 -6.149 6.865 1.00 94.69 108 GLY A N 1
ATOM 804 C CA . GLY A 1 108 ? 10.176 -7.057 7.569 1.00 94.69 108 GLY A CA 1
ATOM 805 C C . GLY A 1 108 ? 10.316 -6.734 9.063 1.00 94.69 108 GLY A C 1
ATOM 806 O O . GLY A 1 108 ? 9.559 -5.950 9.629 1.00 94.69 108 GLY A O 1
ATOM 807 N N . SER A 1 109 ? 11.314 -7.338 9.714 1.00 95.00 109 SER A N 1
ATOM 808 C CA . SER A 1 109 ? 11.562 -7.157 11.155 1.00 95.00 109 SER A CA 1
ATOM 809 C C . SER A 1 109 ? 12.002 -5.744 11.542 1.00 95.00 109 SER A C 1
ATOM 811 O O . SER A 1 109 ? 11.912 -5.380 12.710 1.00 95.00 109 SER A O 1
ATOM 813 N N . ASP A 1 110 ? 12.510 -4.965 10.587 1.00 95.94 110 ASP A N 1
ATOM 814 C CA . ASP A 1 110 ? 12.940 -3.579 10.787 1.00 95.94 110 ASP A CA 1
ATOM 815 C C . ASP A 1 110 ? 11.858 -2.558 10.396 1.00 95.94 110 ASP A C 1
ATOM 817 O O . ASP A 1 110 ? 12.055 -1.357 10.576 1.00 95.94 110 ASP A O 1
ATOM 821 N N . HIS A 1 111 ? 10.710 -3.016 9.877 1.00 97.19 111 HIS A N 1
ATOM 822 C CA . HIS A 1 111 ? 9.653 -2.172 9.319 1.00 97.19 111 HIS A CA 1
ATOM 823 C C . HIS A 1 111 ? 10.139 -1.203 8.223 1.00 97.19 111 HIS A C 1
ATOM 825 O O . HIS A 1 111 ? 9.512 -0.171 7.972 1.00 97.19 111 HIS A O 1
ATOM 831 N N . GLN A 1 112 ? 11.251 -1.518 7.560 1.00 96.88 112 GLN A N 1
ATOM 832 C CA . GLN A 1 112 ? 11.936 -0.663 6.585 1.00 96.88 112 GLN A CA 1
ATOM 833 C C . GLN A 1 112 ? 12.397 -1.427 5.340 1.00 96.88 112 GLN A C 1
ATOM 835 O O . GLN A 1 112 ? 12.769 -0.808 4.339 1.00 96.88 112 GLN A O 1
ATOM 840 N N . THR A 1 113 ? 12.292 -2.753 5.343 1.00 96.12 113 THR A N 1
ATOM 841 C CA . THR A 1 113 ? 12.686 -3.608 4.227 1.00 96.12 113 THR A CA 1
ATOM 842 C C . THR A 1 113 ? 11.462 -4.054 3.411 1.00 96.12 113 THR A C 1
ATOM 844 O O . THR A 1 113 ? 10.717 -4.946 3.830 1.00 96.12 113 THR A O 1
ATOM 847 N N . PRO A 1 114 ? 11.203 -3.466 2.224 1.00 96.44 114 PRO A N 1
ATOM 848 C CA . PRO A 1 114 ? 10.159 -3.961 1.331 1.00 96.44 114 PRO A CA 1
ATOM 849 C C . PRO A 1 114 ? 10.599 -5.280 0.674 1.00 96.44 114 PRO A C 1
ATOM 851 O O . PRO A 1 114 ? 11.789 -5.584 0.610 1.00 96.44 114 PRO A O 1
ATOM 854 N N . LEU A 1 115 ? 9.657 -6.028 0.086 1.00 95.12 115 LEU A N 1
ATOM 855 C CA . LEU A 1 115 ? 10.030 -7.140 -0.802 1.00 95.12 115 LEU A CA 1
ATOM 856 C C . LEU A 1 115 ? 10.809 -6.615 -2.012 1.00 95.12 115 LEU A C 1
ATOM 858 O O . LEU A 1 115 ? 11.755 -7.249 -2.468 1.00 95.12 115 LEU A O 1
ATOM 862 N N . PHE A 1 116 ? 10.392 -5.455 -2.527 1.00 93.62 116 PHE A N 1
ATOM 863 C CA . PHE A 1 116 ? 11.086 -4.734 -3.584 1.00 93.62 116 PHE A CA 1
ATOM 864 C C . PHE A 1 116 ? 10.642 -3.272 -3.632 1.00 93.62 116 PHE A C 1
ATOM 866 O O . PHE A 1 116 ? 9.481 -2.961 -3.371 1.00 93.62 116 PHE A O 1
ATOM 873 N N . ALA A 1 117 ? 11.542 -2.383 -4.039 1.00 91.88 117 ALA A N 1
ATOM 874 C CA . ALA A 1 117 ? 11.212 -1.015 -4.413 1.00 91.88 117 ALA A CA 1
ATOM 875 C C . ALA A 1 117 ? 11.852 -0.691 -5.764 1.00 91.88 117 ALA A C 1
ATOM 877 O O . ALA A 1 117 ? 13.009 -1.035 -6.008 1.00 91.88 117 ALA A O 1
ATOM 878 N N . THR A 1 118 ? 11.109 -0.042 -6.659 1.00 86.94 118 THR A N 1
ATOM 879 C CA . THR A 1 118 ? 11.675 0.399 -7.942 1.00 86.94 118 THR A CA 1
ATOM 880 C C . THR A 1 118 ? 12.694 1.521 -7.730 1.00 86.94 118 THR A C 1
ATOM 882 O O . THR A 1 118 ? 12.709 2.191 -6.693 1.00 86.94 118 THR A O 1
ATOM 885 N N . SER A 1 119 ? 13.512 1.790 -8.749 1.00 83.81 119 SER A N 1
ATOM 886 C CA . SER A 1 119 ? 14.211 3.074 -8.873 1.00 83.81 119 SER A CA 1
ATOM 887 C C . SER A 1 119 ? 13.211 4.238 -8.875 1.00 83.81 119 SER A C 1
ATOM 889 O O . SER A 1 119 ? 12.012 4.038 -9.120 1.00 83.81 119 SER A O 1
ATOM 891 N N . VAL A 1 120 ? 13.709 5.451 -8.619 1.00 81.88 120 VAL A N 1
ATOM 892 C CA . VAL A 1 120 ? 12.936 6.690 -8.807 1.00 81.88 120 VAL A CA 1
ATOM 893 C C . VAL A 1 120 ? 12.357 6.668 -10.214 1.00 81.88 120 VAL A C 1
ATOM 895 O O . VAL A 1 120 ? 13.062 6.335 -11.159 1.00 81.88 120 VAL A O 1
ATOM 898 N N . SER A 1 121 ? 11.074 6.978 -10.375 1.00 70.69 121 SER A N 1
ATOM 899 C CA . SER A 1 121 ? 10.440 6.951 -11.700 1.00 70.69 121 SER A CA 1
ATOM 900 C C . SER A 1 121 ? 9.938 8.319 -12.152 1.00 70.69 121 SER A C 1
ATOM 902 O O . SER A 1 121 ? 9.736 8.507 -13.350 1.00 70.69 121 SER A O 1
ATOM 904 N N . SER A 1 122 ? 9.819 9.288 -11.236 1.00 66.56 122 SER A N 1
ATOM 905 C CA . SER A 1 122 ? 9.415 10.666 -11.520 1.00 66.56 122 SER A CA 1
ATOM 906 C C . SER A 1 122 ? 10.493 11.646 -11.064 1.00 66.56 122 SER A C 1
ATOM 908 O O . SER A 1 122 ? 10.965 11.577 -9.933 1.00 66.56 122 SER A O 1
ATOM 910 N N . LYS A 1 123 ? 10.855 12.597 -11.931 1.00 63.34 123 LYS A N 1
ATOM 911 C CA . LYS A 1 123 ? 11.682 13.764 -11.566 1.00 63.34 123 LYS A CA 1
ATOM 912 C C . LYS A 1 123 ? 10.851 15.012 -11.260 1.00 63.34 123 LYS A C 1
ATOM 914 O O . LYS A 1 123 ? 11.402 16.039 -10.877 1.00 63.34 123 LYS A O 1
ATOM 919 N N . ALA A 1 124 ? 9.537 14.952 -11.468 1.00 61.12 124 ALA A N 1
ATOM 920 C CA . ALA A 1 124 ? 8.649 16.067 -11.187 1.00 61.12 124 ALA A CA 1
ATOM 921 C C . ALA A 1 124 ? 8.354 16.107 -9.682 1.00 61.12 124 ALA A C 1
ATOM 923 O O . ALA A 1 124 ? 7.630 15.248 -9.181 1.00 61.12 124 ALA A O 1
ATOM 924 N N . GLY A 1 125 ? 8.908 17.101 -8.980 1.00 56.56 125 GLY A N 1
ATOM 925 C CA . GLY A 1 125 ? 8.760 17.261 -7.525 1.00 56.56 125 GLY A CA 1
ATOM 926 C C . GLY A 1 125 ? 7.311 17.417 -7.041 1.00 56.56 125 GLY A C 1
ATOM 927 O O . GLY A 1 125 ? 7.010 17.082 -5.898 1.00 56.56 125 GLY A O 1
ATOM 928 N N . ASP A 1 126 ? 6.403 17.835 -7.928 1.00 61.09 126 ASP A N 1
ATOM 929 C CA . ASP A 1 126 ? 4.986 18.062 -7.608 1.00 61.09 126 ASP A CA 1
ATOM 930 C C . ASP A 1 126 ? 4.069 16.900 -8.016 1.00 61.09 126 ASP A C 1
ATOM 932 O O . ASP A 1 126 ? 2.846 16.976 -7.867 1.00 61.09 126 ASP A O 1
ATOM 936 N N . PHE A 1 127 ? 4.622 15.816 -8.567 1.00 66.56 127 PHE A N 1
ATOM 937 C CA . PHE A 1 127 ? 3.803 14.693 -8.990 1.00 66.56 127 PHE A CA 1
ATOM 938 C C . PHE A 1 127 ? 3.421 13.796 -7.820 1.00 66.56 127 PHE A C 1
ATOM 940 O O . PHE A 1 127 ? 4.262 13.193 -7.162 1.00 66.56 127 PHE A O 1
ATOM 947 N N . VAL A 1 128 ? 2.118 13.655 -7.607 1.00 66.12 128 VAL A N 1
ATOM 948 C CA . VAL A 1 128 ? 1.560 12.827 -6.543 1.00 66.12 128 VAL A CA 1
ATOM 949 C C . VAL A 1 128 ? 0.585 11.839 -7.187 1.00 66.12 128 VAL A C 1
ATOM 951 O O . VAL A 1 128 ? -0.561 12.208 -7.459 1.00 66.12 128 VAL A O 1
ATOM 954 N N . PRO A 1 129 ? 1.005 10.600 -7.501 1.00 70.06 129 PRO A N 1
ATOM 955 C CA . PRO A 1 129 ? 0.090 9.589 -8.020 1.00 70.06 129 PRO A CA 1
ATOM 956 C C . PRO A 1 129 ? -1.009 9.324 -6.989 1.00 70.06 129 PRO A C 1
ATOM 958 O O . PRO A 1 129 ? -0.735 8.919 -5.870 1.00 70.06 129 PRO A O 1
ATOM 961 N N . GLY A 1 130 ? -2.268 9.564 -7.358 1.00 81.44 130 GLY A N 1
ATOM 962 C CA . GLY A 1 130 ? -3.378 9.480 -6.405 1.00 81.44 130 GLY A CA 1
ATOM 963 C C . GLY A 1 130 ? -3.801 8.054 -6.043 1.00 81.44 130 GLY A C 1
ATOM 964 O O . GLY A 1 130 ? -4.280 7.814 -4.935 1.00 81.44 130 GLY A O 1
ATOM 965 N N . ALA A 1 131 ? -3.628 7.101 -6.956 1.00 86.12 131 ALA A N 1
ATOM 966 C CA . ALA A 1 131 ? -3.979 5.699 -6.756 1.00 86.12 131 ALA A CA 1
ATOM 967 C C . ALA A 1 131 ? -3.217 4.807 -7.742 1.00 86.12 131 ALA A C 1
ATOM 969 O O . ALA A 1 131 ? -2.901 5.227 -8.859 1.00 86.12 131 ALA A O 1
ATOM 970 N N . LEU A 1 132 ? -2.967 3.569 -7.325 1.00 91.38 132 LEU A N 1
ATOM 971 C CA . LEU A 1 132 ? -2.471 2.500 -8.185 1.00 91.38 132 LEU A CA 1
ATOM 972 C C . LEU A 1 132 ? -3.626 1.615 -8.650 1.00 91.38 132 LEU A C 1
ATOM 974 O O . LEU A 1 132 ? -4.672 1.541 -8.009 1.00 91.38 132 LEU A O 1
ATOM 978 N N . ALA A 1 133 ? -3.409 0.895 -9.745 1.00 92.31 133 ALA A N 1
ATOM 979 C CA . ALA A 1 133 ? -4.272 -0.211 -10.139 1.00 92.31 133 ALA A CA 1
ATOM 980 C C . ALA A 1 133 ? -3.447 -1.490 -10.275 1.00 92.31 133 ALA A C 1
ATOM 982 O O . ALA A 1 133 ? -2.268 -1.438 -10.620 1.00 92.31 133 ALA A O 1
ATOM 983 N N . SER A 1 134 ? -4.066 -2.646 -10.040 1.00 94.31 134 SER A N 1
ATOM 984 C CA . SER A 1 134 ? -3.461 -3.936 -10.371 1.00 94.31 134 SER A CA 1
ATOM 985 C C . SER A 1 134 ? -4.415 -4.772 -11.207 1.00 94.31 134 SER A C 1
ATOM 987 O O . SER A 1 134 ? -5.633 -4.688 -11.047 1.00 94.31 134 SER A O 1
ATOM 989 N N . TRP A 1 135 ? -3.864 -5.600 -12.088 1.00 93.00 135 TRP A N 1
ATOM 990 C CA . TRP A 1 135 ? -4.638 -6.592 -12.827 1.00 93.00 135 TRP A CA 1
ATOM 991 C C . TRP A 1 135 ? -3.805 -7.859 -13.034 1.00 93.00 135 TRP A C 1
ATOM 993 O O . TRP A 1 135 ? -2.575 -7.822 -12.987 1.00 93.00 135 TRP A O 1
ATOM 1003 N N . GLN A 1 136 ? -4.481 -8.992 -13.217 1.00 93.88 136 GLN A N 1
ATOM 1004 C CA . GLN A 1 136 ? -3.850 -10.243 -13.625 1.00 93.88 136 GLN A CA 1
ATOM 1005 C C . GLN A 1 136 ? -4.266 -10.562 -15.055 1.00 93.88 136 GLN A C 1
ATOM 1007 O O . GLN A 1 136 ? -5.462 -10.581 -15.349 1.00 93.88 136 GLN A O 1
ATOM 1012 N N . ASP A 1 137 ? -3.303 -10.787 -15.945 1.00 91.12 137 ASP A N 1
ATOM 1013 C CA . ASP A 1 137 ? -3.622 -11.227 -17.301 1.00 91.12 137 ASP A CA 1
ATOM 1014 C C . ASP A 1 137 ? -4.018 -12.708 -17.353 1.00 91.12 137 ASP A C 1
ATOM 1016 O O . ASP A 1 137 ? -3.928 -13.444 -16.368 1.00 91.12 137 ASP A O 1
ATOM 1020 N N . LEU A 1 138 ? -4.485 -13.144 -18.525 1.00 91.75 138 LEU A N 1
ATOM 1021 C CA . LEU A 1 138 ? -4.915 -14.527 -18.750 1.00 91.75 138 LEU A CA 1
ATOM 1022 C C . LEU A 1 138 ? -3.770 -15.536 -18.580 1.00 91.75 138 LEU A C 1
ATOM 1024 O O . LEU A 1 138 ? -4.028 -16.698 -18.291 1.00 91.75 138 LEU A O 1
ATOM 1028 N N . GLY A 1 139 ? -2.518 -15.095 -18.722 1.00 90.31 139 GLY A N 1
ATOM 1029 C CA . GLY A 1 139 ? -1.330 -15.907 -18.470 1.00 90.31 139 GLY A CA 1
ATOM 1030 C C . GLY A 1 139 ? -0.930 -15.969 -16.994 1.00 90.31 139 GLY A C 1
ATOM 1031 O O . GLY A 1 139 ? 0.117 -16.525 -16.674 1.00 90.31 139 GLY A O 1
ATOM 1032 N N . GLY A 1 140 ? -1.713 -15.372 -16.089 1.00 89.19 140 GLY A N 1
ATOM 1033 C CA . GLY A 1 140 ? -1.423 -15.343 -14.657 1.00 89.19 140 GLY A CA 1
ATOM 1034 C C . GLY A 1 140 ? -0.364 -14.315 -14.251 1.00 89.19 140 GLY A C 1
ATOM 1035 O O . GLY A 1 140 ? 0.029 -14.272 -13.084 1.00 89.19 140 GLY A O 1
ATOM 1036 N N . THR A 1 141 ? 0.100 -13.460 -15.166 1.00 91.50 141 THR A N 1
ATOM 1037 C CA . THR A 1 141 ? 1.034 -12.390 -14.805 1.00 91.50 141 THR A CA 1
ATOM 1038 C C . THR A 1 141 ? 0.290 -11.302 -14.044 1.00 91.50 141 THR A C 1
ATOM 1040 O O . THR A 1 141 ? -0.716 -10.771 -14.517 1.00 91.50 141 THR A O 1
ATOM 1043 N N . ARG A 1 142 ? 0.826 -10.922 -12.882 1.00 94.25 142 ARG A N 1
ATOM 1044 C CA . ARG A 1 142 ? 0.362 -9.765 -12.115 1.00 94.25 142 ARG A CA 1
ATOM 1045 C C . ARG A 1 142 ? 1.058 -8.495 -12.589 1.00 94.25 142 ARG A C 1
ATOM 1047 O O . ARG A 1 142 ? 2.287 -8.442 -12.674 1.00 94.25 142 ARG A O 1
ATOM 1054 N N . TRP A 1 143 ? 0.252 -7.472 -12.828 1.00 93.56 143 TRP A N 1
ATOM 1055 C CA . TRP A 1 143 ? 0.669 -6.147 -13.256 1.00 93.56 143 TRP A CA 1
ATOM 1056 C C . TRP A 1 143 ? 0.240 -5.090 -12.240 1.00 93.56 143 TRP A C 1
ATOM 1058 O O . TRP A 1 143 ? -0.875 -5.155 -11.721 1.00 93.56 143 TRP A O 1
ATOM 1068 N N . ILE A 1 144 ? 1.100 -4.101 -12.005 1.00 93.19 144 ILE A N 1
ATOM 1069 C CA . ILE A 1 144 ? 0.810 -2.873 -11.260 1.00 93.19 144 ILE A CA 1
ATOM 1070 C C . ILE A 1 144 ? 0.920 -1.702 -12.234 1.00 93.19 144 ILE A C 1
ATOM 1072 O O . ILE A 1 144 ? 1.923 -1.555 -12.932 1.00 93.19 144 ILE A O 1
ATOM 1076 N N . LEU A 1 145 ? -0.112 -0.870 -12.277 1.00 89.94 145 LEU A N 1
ATOM 1077 C CA . LEU A 1 145 ? -0.171 0.343 -13.076 1.00 89.94 145 LEU A CA 1
ATOM 1078 C C . LEU A 1 145 ? -0.004 1.553 -12.162 1.00 89.94 145 LEU A C 1
ATOM 1080 O O . LEU A 1 145 ? -0.775 1.733 -11.217 1.00 89.94 145 LEU A O 1
ATOM 1084 N N . ALA A 1 146 ? 0.986 2.382 -12.476 1.00 86.62 146 ALA A N 1
ATOM 1085 C CA . ALA A 1 146 ? 1.273 3.620 -11.770 1.00 86.62 146 ALA A CA 1
ATOM 1086 C C . ALA A 1 146 ? 1.140 4.805 -12.736 1.00 86.62 146 ALA A C 1
ATOM 1088 O O . ALA A 1 146 ? 1.771 4.800 -13.800 1.00 86.62 146 ALA A O 1
ATOM 1089 N N . PRO A 1 147 ? 0.337 5.827 -12.403 1.00 84.00 147 PRO A N 1
ATOM 1090 C CA . PRO A 1 147 ? 0.420 7.115 -13.072 1.00 84.00 147 PRO A CA 1
ATOM 1091 C C . PRO A 1 147 ? 1.848 7.663 -12.957 1.00 84.00 147 PRO A C 1
ATOM 1093 O O . PRO A 1 147 ? 2.470 7.533 -11.907 1.00 84.00 147 PRO A O 1
ATOM 1096 N N . ALA A 1 148 ? 2.352 8.294 -14.012 1.00 78.00 148 ALA A N 1
ATOM 1097 C CA . ALA A 1 148 ? 3.636 8.990 -14.019 1.00 78.00 148 ALA A CA 1
ATOM 1098 C C . ALA A 1 148 ? 3.522 10.304 -14.802 1.00 78.00 148 ALA A C 1
ATOM 1100 O O . ALA A 1 148 ? 2.639 10.452 -15.653 1.00 78.00 148 ALA A O 1
ATOM 1101 N N . ILE A 1 149 ? 4.406 11.265 -14.539 1.00 71.94 149 ILE A N 1
ATOM 1102 C CA . ILE A 1 149 ? 4.476 12.521 -15.290 1.00 71.94 149 ILE A CA 1
ATOM 1103 C C . ILE A 1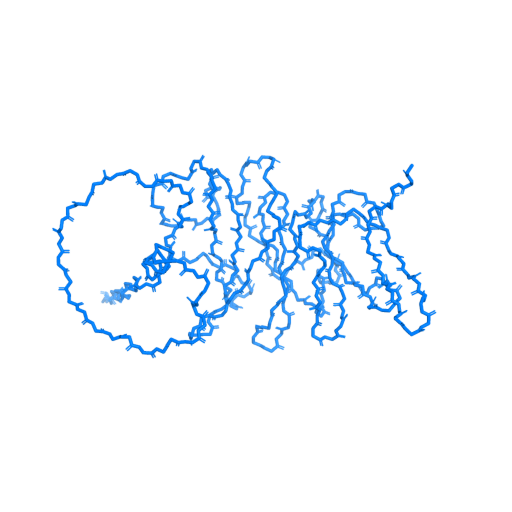 149 ? 5.923 12.863 -15.637 1.00 71.94 149 ILE A C 1
ATOM 1105 O O . ILE A 1 149 ? 6.843 12.606 -14.864 1.00 71.94 149 ILE A O 1
ATOM 1109 N N . GLY A 1 150 ? 6.091 13.518 -16.781 1.00 68.56 150 GLY A N 1
ATOM 1110 C CA . GLY A 1 150 ? 7.378 14.007 -17.244 1.00 68.56 150 GLY A CA 1
ATOM 1111 C C . GLY A 1 150 ? 8.274 12.899 -17.781 1.00 68.56 150 GLY A C 1
ATOM 1112 O O . GLY A 1 150 ? 7.824 11.805 -18.125 1.00 68.56 150 GLY A O 1
ATOM 1113 N N . THR A 1 151 ? 9.556 13.227 -17.899 1.00 66.38 151 THR A N 1
ATOM 1114 C CA . THR A 1 151 ? 10.581 12.276 -18.306 1.00 66.38 151 THR A CA 1
ATOM 1115 C C . THR A 1 151 ? 10.841 11.283 -17.187 1.00 66.38 151 THR A C 1
ATOM 1117 O O . THR A 1 151 ? 11.147 11.654 -16.050 1.00 66.38 151 THR A O 1
ATOM 1120 N N . GLN A 1 152 ? 10.753 10.006 -17.537 1.00 69.62 152 GLN A N 1
ATOM 1121 C CA . GLN A 1 152 ? 11.072 8.928 -16.619 1.00 69.62 152 GLN A CA 1
ATOM 1122 C C . GLN A 1 152 ? 12.569 8.942 -16.296 1.00 69.62 152 GLN A C 1
ATOM 1124 O O . GLN A 1 152 ? 13.398 9.317 -17.131 1.00 69.62 152 GLN A O 1
ATOM 1129 N N . ALA A 1 153 ? 12.929 8.547 -15.075 1.00 67.31 153 ALA A N 1
ATOM 1130 C CA . ALA A 1 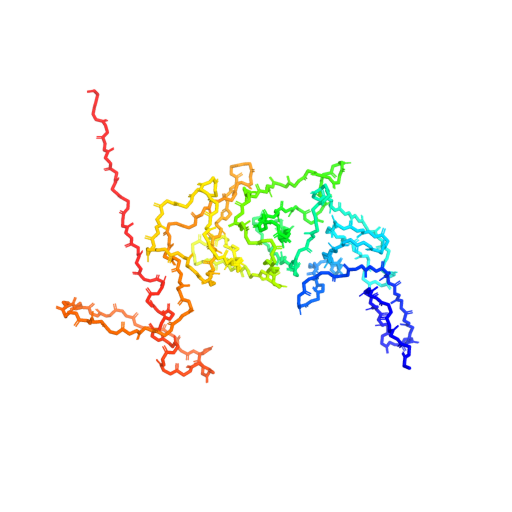153 ? 14.335 8.423 -14.720 1.00 67.31 153 ALA A CA 1
ATOM 1131 C C . ALA A 1 153 ? 15.003 7.321 -15.565 1.00 67.31 153 ALA A C 1
ATOM 1133 O O . ALA A 1 153 ? 14.415 6.268 -15.815 1.00 67.31 153 ALA A O 1
ATOM 1134 N N . ALA A 1 154 ? 16.228 7.574 -16.032 1.00 64.81 154 ALA A N 1
ATOM 1135 C CA . ALA A 1 154 ? 16.932 6.670 -16.946 1.00 64.81 154 ALA A CA 1
ATOM 1136 C C . ALA A 1 154 ? 17.221 5.295 -16.310 1.00 64.81 154 ALA A C 1
ATOM 1138 O O . ALA A 1 154 ? 17.217 4.267 -16.983 1.00 64.81 154 ALA A O 1
ATOM 1139 N N . ASP A 1 155 ? 17.415 5.274 -14.994 1.00 68.50 155 ASP A N 1
ATOM 1140 C CA . ASP A 1 155 ? 17.657 4.094 -14.163 1.00 68.50 155 ASP A CA 1
ATOM 1141 C C . ASP A 1 155 ? 16.382 3.311 -13.814 1.00 68.50 155 ASP A C 1
ATOM 1143 O O . ASP A 1 155 ? 16.464 2.222 -13.245 1.00 68.50 155 ASP A O 1
ATOM 1147 N N . ALA A 1 156 ? 15.199 3.804 -14.193 1.00 64.56 156 ALA A N 1
ATOM 1148 C CA . ALA A 1 156 ? 13.958 3.044 -14.070 1.00 64.56 156 ALA A CA 1
ATOM 1149 C C . ALA A 1 156 ? 13.844 1.912 -15.114 1.00 64.56 156 ALA A C 1
ATOM 1151 O O . ALA A 1 156 ? 12.915 1.106 -15.058 1.00 64.56 156 ALA A O 1
ATOM 1152 N N . GLY A 1 157 ? 14.810 1.809 -16.039 1.00 64.44 157 GLY A N 1
ATOM 1153 C CA . GLY A 1 157 ? 14.984 0.639 -16.902 1.00 64.44 157 GLY A CA 1
ATOM 1154 C C . GLY A 1 157 ? 14.017 0.571 -18.084 1.00 64.44 157 GLY A C 1
ATOM 1155 O O . GLY A 1 157 ? 13.780 -0.522 -18.606 1.00 64.44 157 GLY A O 1
ATOM 1156 N N . PHE A 1 158 ? 13.477 1.718 -18.511 1.00 65.88 158 PHE A N 1
ATOM 1157 C CA . PHE A 1 158 ? 12.583 1.829 -19.661 1.00 65.88 158 PHE A CA 1
ATOM 1158 C C . PHE A 1 158 ? 13.305 1.472 -20.971 1.00 65.88 158 PHE A C 1
ATOM 1160 O O . PHE A 1 158 ? 14.096 2.256 -21.480 1.00 65.88 158 PHE A O 1
ATOM 1167 N N . LYS A 1 159 ? 13.067 0.270 -21.522 1.00 59.41 159 LYS A N 1
ATOM 1168 C CA . LYS A 1 159 ? 13.790 -0.227 -22.724 1.00 59.41 159 LYS A CA 1
ATOM 1169 C C . LYS A 1 159 ? 13.134 0.120 -24.062 1.00 59.41 159 LYS A C 1
ATOM 1171 O O . LYS A 1 159 ? 13.737 -0.102 -25.108 1.00 59.41 159 LYS A O 1
ATOM 1176 N N . ALA A 1 160 ? 11.893 0.593 -24.041 1.00 56.00 160 ALA A N 1
ATOM 1177 C CA . ALA A 1 160 ? 11.149 0.976 -25.232 1.00 56.00 160 ALA A CA 1
ATOM 1178 C C . ALA A 1 160 ? 10.334 2.237 -24.937 1.00 56.00 160 ALA A C 1
ATOM 1180 O O . ALA A 1 160 ? 9.503 2.246 -24.027 1.00 56.00 160 ALA A O 1
ATOM 1181 N N . GLU A 1 161 ? 10.561 3.282 -25.727 1.00 57.03 161 GLU A N 1
ATOM 1182 C CA . GLU A 1 161 ? 9.844 4.551 -25.648 1.00 57.03 161 GLU A CA 1
ATOM 1183 C C . GLU A 1 161 ? 9.087 4.790 -26.957 1.00 57.03 161 GLU A C 1
ATOM 1185 O O . GLU A 1 161 ? 9.649 4.664 -28.043 1.00 57.03 161 GLU A O 1
ATOM 1190 N N . ASN A 1 162 ? 7.812 5.184 -26.880 1.00 55.34 162 ASN A N 1
ATOM 1191 C CA . ASN A 1 162 ? 7.033 5.597 -28.058 1.00 55.34 162 ASN A CA 1
ATOM 1192 C C . ASN A 1 162 ? 7.183 7.100 -28.328 1.00 55.34 162 ASN A C 1
ATOM 1194 O O . ASN A 1 162 ? 6.204 7.803 -28.596 1.00 55.34 162 ASN A O 1
ATOM 1198 N N . GLY A 1 163 ? 8.419 7.586 -28.220 1.00 57.91 163 GLY A N 1
ATOM 1199 C CA . GLY A 1 163 ? 8.755 9.005 -28.197 1.00 57.91 163 GLY A CA 1
ATOM 1200 C C . GLY A 1 163 ? 8.654 9.631 -26.804 1.00 57.91 163 GLY A C 1
ATOM 1201 O O . GLY A 1 163 ? 8.252 8.992 -25.832 1.00 57.91 163 GLY A O 1
ATOM 1202 N N . ALA A 1 164 ? 9.028 10.910 -26.724 1.00 61.69 164 ALA A N 1
ATOM 1203 C CA . ALA A 1 164 ? 9.184 11.623 -25.462 1.00 61.69 164 ALA A CA 1
AT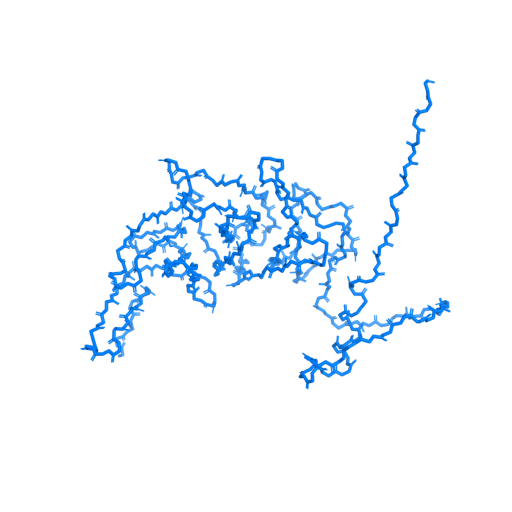OM 1204 C C . ALA A 1 164 ? 7.870 11.757 -24.667 1.00 61.69 164 ALA A C 1
ATOM 1206 O O . ALA A 1 164 ? 6.838 12.210 -25.178 1.00 61.69 164 ALA A O 1
ATOM 1207 N N . VAL A 1 165 ? 7.943 11.432 -23.377 1.00 65.31 165 VAL A N 1
ATOM 1208 C CA . VAL A 1 165 ? 6.873 11.633 -22.395 1.00 65.31 165 VAL A CA 1
ATOM 1209 C C . VAL A 1 165 ? 6.990 13.044 -21.833 1.00 65.31 165 VAL A C 1
ATOM 1211 O O . VAL A 1 165 ? 7.821 13.321 -20.979 1.00 65.31 165 VAL A O 1
ATOM 1214 N N . THR A 1 166 ? 6.183 13.970 -22.344 1.00 63.56 166 THR A N 1
ATOM 1215 C CA . THR A 1 166 ? 6.243 15.390 -21.938 1.00 63.56 166 THR A CA 1
ATOM 1216 C C . THR A 1 166 ? 5.073 15.830 -21.058 1.00 63.56 166 THR A C 1
ATOM 1218 O O . THR A 1 166 ? 4.998 16.987 -20.659 1.00 63.56 166 THR A O 1
ATOM 1221 N N . LYS A 1 167 ? 4.131 14.922 -20.775 1.00 71.00 167 LYS A N 1
ATOM 1222 C CA . LYS A 1 167 ? 2.945 15.157 -19.934 1.00 71.00 167 LYS A CA 1
ATOM 1223 C C . LYS A 1 167 ? 2.748 13.966 -18.993 1.00 71.00 167 LYS A C 1
ATOM 1225 O O . LYS A 1 167 ? 3.718 13.496 -18.416 1.00 71.00 167 LYS A O 1
ATOM 1230 N N . GLY A 1 168 ? 1.517 13.473 -18.852 1.00 75.19 168 GLY A N 1
ATOM 1231 C CA . GLY A 1 168 ? 1.194 12.271 -18.092 1.00 75.19 168 GLY A CA 1
ATOM 1232 C C . GLY A 1 168 ? 1.351 10.989 -18.908 1.00 75.19 168 GLY A C 1
ATOM 1233 O O . GLY A 1 168 ? 1.147 10.965 -20.126 1.00 75.19 168 GLY A O 1
ATOM 1234 N N . SER A 1 169 ? 1.677 9.915 -18.207 1.00 77.31 169 SER A N 1
ATOM 1235 C CA . SER A 1 169 ? 1.734 8.555 -18.717 1.00 77.31 169 SER A CA 1
ATOM 1236 C C . SER A 1 169 ? 1.251 7.557 -17.667 1.00 77.31 169 SER A C 1
ATOM 1238 O O . SER A 1 169 ? 1.015 7.908 -16.511 1.00 77.31 169 SER A O 1
ATOM 1240 N N . VAL A 1 170 ? 1.076 6.306 -18.086 1.00 80.88 170 VAL A N 1
ATOM 1241 C CA . VAL A 1 170 ? 0.869 5.179 -17.176 1.00 80.88 170 VAL A CA 1
ATOM 1242 C C . VAL A 1 170 ? 2.003 4.197 -17.400 1.00 80.88 170 VAL A C 1
ATOM 1244 O O . VAL A 1 170 ? 2.224 3.737 -18.522 1.00 80.88 170 VAL A O 1
ATOM 1247 N N . VAL A 1 171 ? 2.708 3.882 -16.322 1.00 81.62 171 VAL A N 1
ATOM 1248 C CA . VAL A 1 171 ? 3.772 2.885 -16.283 1.00 81.62 171 VAL A CA 1
ATOM 1249 C C . VAL A 1 171 ? 3.189 1.562 -15.810 1.00 81.62 171 VAL A C 1
ATOM 1251 O O . VAL A 1 171 ? 2.388 1.531 -14.877 1.00 81.62 171 VAL A O 1
ATOM 1254 N N . ALA A 1 172 ? 3.612 0.468 -16.442 1.00 85.56 172 ALA A N 1
ATOM 1255 C CA . ALA A 1 172 ? 3.219 -0.886 -16.077 1.00 85.56 172 ALA A CA 1
ATOM 1256 C C . ALA A 1 172 ? 4.415 -1.694 -15.558 1.00 85.56 172 ALA A C 1
ATOM 1258 O O . ALA A 1 172 ? 5.403 -1.900 -16.272 1.00 85.56 172 ALA A O 1
ATOM 1259 N N . TRP A 1 173 ? 4.278 -2.201 -14.336 1.00 86.94 173 TRP A N 1
ATOM 1260 C CA . TRP A 1 173 ? 5.237 -3.068 -13.661 1.00 86.94 173 TRP A CA 1
ATOM 1261 C C . TRP A 1 173 ? 4.694 -4.494 -13.591 1.00 86.94 173 TRP A C 1
ATOM 1263 O O . TRP A 1 173 ? 3.634 -4.739 -13.022 1.00 86.94 173 TRP A O 1
ATOM 1273 N N . LYS A 1 174 ? 5.425 -5.443 -14.166 1.00 89.94 174 LYS A N 1
ATOM 1274 C CA . LYS A 1 174 ? 5.237 -6.885 -14.021 1.00 89.94 174 LYS A CA 1
ATOM 1275 C C . LYS A 1 174 ? 5.886 -7.364 -12.733 1.00 89.94 174 LYS A C 1
ATOM 1277 O O . LYS A 1 174 ? 7.068 -7.108 -12.512 1.00 89.94 174 LYS A O 1
ATOM 1282 N N . ILE A 1 175 ? 5.161 -8.151 -11.952 1.00 90.75 175 ILE A N 1
ATOM 1283 C CA . ILE A 1 175 ? 5.735 -8.851 -10.799 1.00 90.75 175 ILE A CA 1
ATOM 1284 C C . ILE A 1 175 ? 6.400 -10.149 -11.260 1.00 90.75 175 ILE A C 1
ATOM 1286 O O . ILE A 1 175 ? 5.797 -10.926 -12.004 1.00 90.75 175 ILE A O 1
ATOM 1290 N N . VAL A 1 176 ? 7.638 -10.397 -10.817 1.00 87.31 176 VAL A N 1
ATOM 1291 C CA . VAL A 1 176 ? 8.330 -11.684 -10.980 1.00 87.31 176 VAL A CA 1
ATOM 1292 C C . VAL A 1 176 ? 8.924 -12.159 -9.654 1.00 87.31 176 VAL A C 1
ATOM 1294 O O . VAL A 1 176 ? 9.268 -11.366 -8.788 1.00 87.31 176 VAL A O 1
ATOM 1297 N N . GLU A 1 177 ? 9.067 -13.471 -9.491 1.00 77.50 177 GLU A N 1
ATOM 1298 C CA . GLU A 1 177 ? 9.389 -14.076 -8.190 1.00 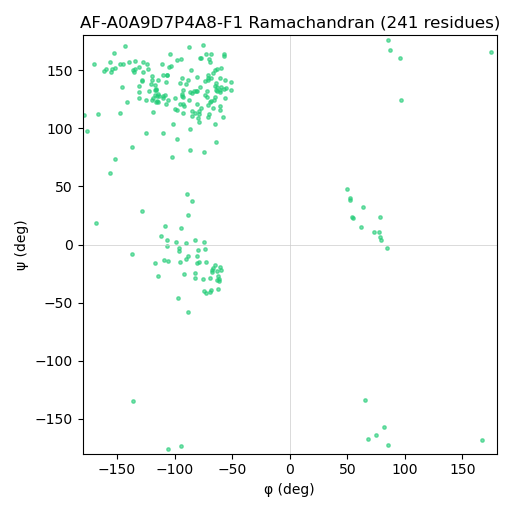77.50 177 GLU A CA 1
ATOM 1299 C C . GLU A 1 177 ? 10.887 -14.192 -7.876 1.00 77.50 177 GLU A C 1
ATOM 1301 O O . GLU A 1 177 ? 11.235 -14.438 -6.730 1.00 77.50 177 GLU A O 1
ATOM 1306 N N . HIS A 1 178 ? 11.793 -13.951 -8.829 1.00 66.25 178 HIS A N 1
ATOM 1307 C CA . HIS A 1 178 ? 13.237 -13.942 -8.546 1.00 66.25 178 HIS A CA 1
ATOM 1308 C C . HIS A 1 178 ? 13.599 -12.797 -7.579 1.00 66.25 178 HIS A C 1
ATOM 1310 O O . HIS A 1 178 ? 13.890 -11.689 -8.031 1.00 66.25 178 HIS A O 1
ATOM 1316 N N . GLY A 1 179 ? 13.522 -13.064 -6.269 1.00 63.09 179 GLY A N 1
ATOM 1317 C CA . GLY A 1 179 ? 13.667 -12.073 -5.199 1.00 63.09 179 GLY A CA 1
ATOM 1318 C C . GLY A 1 179 ? 12.573 -10.997 -5.193 1.00 63.09 179 GLY A C 1
ATOM 1319 O O . GLY A 1 179 ? 12.877 -9.854 -4.891 1.00 63.09 179 GLY A O 1
ATOM 1320 N N . PHE A 1 180 ? 11.335 -11.324 -5.601 1.00 62.00 180 PHE A N 1
ATOM 1321 C CA . PHE A 1 180 ? 10.221 -10.361 -5.749 1.00 62.00 180 PHE A CA 1
ATOM 1322 C C . PHE A 1 180 ? 10.532 -9.130 -6.610 1.00 62.00 180 PHE A C 1
ATOM 1324 O O . PHE A 1 180 ? 10.092 -8.022 -6.328 1.00 62.00 180 PHE A O 1
ATOM 1331 N N . ARG A 1 181 ? 11.256 -9.301 -7.713 1.00 63.91 181 ARG A N 1
ATOM 1332 C CA . ARG A 1 181 ? 11.583 -8.178 -8.594 1.00 63.91 181 ARG A CA 1
ATOM 1333 C C . ARG A 1 181 ? 10.363 -7.664 -9.369 1.00 63.91 181 ARG A C 1
ATOM 1335 O O . ARG A 1 181 ? 9.556 -8.438 -9.886 1.00 63.91 181 ARG A O 1
ATOM 1342 N N . LEU A 1 182 ? 10.275 -6.346 -9.538 1.00 64.56 182 LEU A N 1
ATOM 1343 C CA . LEU A 1 182 ? 9.404 -5.735 -10.541 1.00 64.56 182 LEU A CA 1
ATOM 1344 C C . LEU A 1 182 ? 10.193 -5.520 -11.836 1.00 64.56 182 LEU A C 1
ATOM 1346 O O . LEU A 1 182 ? 11.257 -4.906 -11.831 1.00 64.56 182 LEU A O 1
ATOM 1350 N N . TRP A 1 183 ? 9.668 -6.021 -12.951 1.00 59.00 183 TRP A N 1
ATOM 1351 C CA . TRP A 1 183 ? 10.169 -5.706 -14.288 1.00 59.00 183 TRP A CA 1
ATOM 1352 C C . TRP A 1 183 ? 9.174 -4.842 -15.027 1.00 59.00 183 TRP A C 1
ATOM 1354 O O . TRP A 1 183 ? 7.971 -5.028 -14.914 1.00 59.00 183 TRP A O 1
ATOM 1364 N N . GLN A 1 184 ? 9.654 -3.942 -15.865 1.00 56.19 184 GLN A N 1
ATOM 1365 C CA . GLN A 1 184 ? 8.766 -3.211 -16.748 1.00 56.19 184 GLN A CA 1
ATOM 1366 C C . GLN A 1 184 ? 8.159 -4.142 -17.817 1.00 56.19 184 GLN A C 1
ATOM 1368 O O . GLN A 1 184 ? 8.837 -5.028 -18.352 1.00 56.19 184 GLN A O 1
ATOM 1373 N N . ALA A 1 185 ? 6.894 -3.908 -18.179 1.00 49.62 185 ALA A N 1
ATOM 1374 C CA . ALA A 1 185 ? 6.344 -4.458 -19.415 1.00 49.62 185 ALA A CA 1
ATOM 1375 C C . ALA A 1 185 ? 7.198 -4.006 -20.608 1.00 49.62 185 ALA A C 1
ATOM 1377 O O . ALA A 1 185 ? 7.448 -2.811 -20.764 1.00 49.62 185 ALA A O 1
ATOM 1378 N N . ARG A 1 186 ? 7.549 -4.918 -21.521 1.00 41.66 186 ARG A N 1
ATOM 1379 C CA . ARG A 1 186 ? 7.858 -4.519 -22.902 1.00 41.66 186 ARG A CA 1
ATOM 1380 C C . ARG A 1 186 ? 6.529 -4.192 -23.579 1.00 41.66 186 ARG A C 1
ATOM 1382 O O . ARG A 1 186 ? 5.929 -5.045 -24.219 1.00 41.66 186 ARG A O 1
ATOM 1389 N N . GLY A 1 187 ? 6.017 -2.996 -23.320 1.00 40.56 187 GLY A N 1
ATOM 1390 C CA . GLY A 1 187 ? 4.692 -2.573 -23.746 1.00 40.56 187 GLY A CA 1
ATOM 1391 C C . GLY A 1 187 ? 4.609 -1.060 -23.860 1.00 40.56 187 GLY A C 1
ATOM 1392 O O . GLY A 1 187 ? 5.293 -0.323 -23.153 1.00 40.56 187 GLY A O 1
ATOM 1393 N N . ASN A 1 188 ? 3.787 -0.607 -24.799 1.00 38.50 188 ASN A N 1
ATOM 1394 C CA . ASN A 1 188 ? 3.735 0.784 -25.207 1.00 38.50 188 ASN A CA 1
ATOM 1395 C C . ASN A 1 188 ? 3.169 1.685 -24.105 1.00 38.50 188 ASN A C 1
ATOM 1397 O O . ASN A 1 188 ? 2.034 1.503 -23.673 1.00 38.50 188 ASN A O 1
ATOM 1401 N N . LEU A 1 189 ? 3.938 2.702 -23.705 1.00 42.59 189 LEU A N 1
ATOM 1402 C CA . LEU A 1 189 ? 3.457 3.787 -22.856 1.00 42.59 189 LEU A CA 1
ATOM 1403 C C . LEU A 1 189 ? 2.258 4.477 -23.542 1.00 42.59 189 LEU A C 1
ATOM 1405 O O . LEU A 1 189 ? 2.403 5.102 -24.595 1.00 42.59 189 LEU A O 1
ATOM 1409 N N . CYS A 1 190 ? 1.055 4.297 -22.998 1.00 39.34 190 CYS A N 1
ATOM 1410 C CA . CYS A 1 190 ? -0.196 4.713 -23.640 1.00 39.34 190 CYS A CA 1
ATOM 1411 C C . CYS A 1 190 ? -0.411 6.224 -23.287 1.00 39.34 190 CYS A C 1
ATOM 1413 O O . CYS A 1 190 ? -0.510 6.603 -22.119 1.00 39.34 190 CYS A O 1
ATOM 1415 N N . ARG A 1 191 ? -0.377 7.116 -24.297 1.00 43.72 191 ARG A N 1
ATOM 1416 C CA . ARG A 1 191 ? -0.409 8.596 -24.167 1.00 43.72 191 ARG A CA 1
ATOM 1417 C C . ARG A 1 191 ? -1.835 9.112 -23.950 1.00 43.72 191 ARG A C 1
ATOM 1419 O O . ARG A 1 191 ? -2.715 8.807 -24.749 1.00 43.72 191 ARG A O 1
ATOM 1426 N N . THR A 1 192 ? -2.057 9.991 -22.974 1.00 37.81 192 THR A N 1
ATOM 1427 C CA . THR A 1 192 ? -3.327 10.724 -22.824 1.00 37.81 192 THR A CA 1
ATOM 1428 C C . THR A 1 192 ? -3.203 12.130 -23.432 1.00 37.81 192 THR A C 1
ATOM 1430 O O . THR A 1 192 ? -2.760 13.088 -22.805 1.00 37.81 192 THR A O 1
ATOM 1433 N N . GLY A 1 193 ? -3.544 12.275 -24.716 1.00 36.28 193 GLY A N 1
ATOM 1434 C CA . GLY A 1 193 ? -3.580 13.578 -25.394 1.00 36.28 193 GLY A CA 1
ATOM 1435 C C . GLY A 1 193 ? -4.239 13.512 -26.777 1.00 36.28 193 GLY A C 1
ATOM 1436 O O . GLY A 1 193 ? -4.253 12.439 -27.383 1.00 36.28 193 GLY A O 1
ATOM 1437 N N . PRO A 1 194 ? -4.801 14.621 -27.297 1.00 31.62 194 PRO A N 1
ATOM 1438 C CA . PRO A 1 194 ? -5.531 14.604 -28.560 1.00 31.62 194 PRO A CA 1
ATOM 1439 C C . PRO A 1 194 ? -4.583 14.298 -29.725 1.00 31.62 194 PRO A C 1
ATOM 1441 O O . PRO A 1 194 ? -3.650 15.048 -30.015 1.00 31.62 194 PRO A O 1
ATOM 1444 N N . ALA A 1 195 ? -4.827 13.178 -30.402 1.00 33.31 195 ALA A N 1
ATOM 1445 C CA . ALA A 1 195 ? -4.078 12.769 -31.580 1.00 33.31 195 ALA A CA 1
ATOM 1446 C C . ALA A 1 195 ? -4.430 13.675 -32.775 1.00 33.31 195 ALA A C 1
ATOM 1448 O O . ALA A 1 195 ? -5.524 13.574 -33.332 1.00 33.31 195 ALA A O 1
ATOM 1449 N N . ARG A 1 196 ? -3.503 14.539 -33.212 1.00 35.03 196 ARG A N 1
ATOM 1450 C CA . ARG A 1 196 ? -3.548 15.120 -34.566 1.00 35.03 196 ARG A CA 1
ATOM 1451 C C . ARG A 1 196 ? -2.774 14.223 -35.550 1.00 35.03 196 ARG A C 1
ATOM 1453 O O . ARG A 1 196 ? -1.749 13.642 -35.218 1.00 35.03 196 ARG A O 1
ATOM 1460 N N . LYS A 1 197 ? -3.380 14.064 -36.730 1.00 34.12 197 LYS A N 1
ATOM 1461 C CA . LYS A 1 197 ? -3.264 13.005 -37.756 1.00 34.12 197 LYS A CA 1
ATOM 1462 C C . LYS A 1 197 ? -1.903 12.861 -38.468 1.00 34.12 197 LYS A C 1
ATOM 1464 O O . LYS A 1 197 ? -1.333 13.861 -38.880 1.00 34.12 197 LYS A O 1
ATOM 1469 N N . ARG A 1 198 ? -1.578 11.623 -38.886 1.00 27.83 198 ARG A N 1
ATOM 1470 C CA . ARG A 1 198 ? -1.530 11.185 -40.312 1.00 27.83 198 ARG A CA 1
ATOM 1471 C C . ARG A 1 198 ? -1.455 9.648 -40.393 1.00 27.83 198 ARG A C 1
ATOM 1473 O O . ARG A 1 198 ? -0.464 9.052 -39.999 1.00 27.83 198 ARG A O 1
ATOM 1480 N N . LEU A 1 199 ? -2.513 9.006 -40.896 1.00 28.47 199 LEU A N 1
ATOM 1481 C CA . LEU A 1 199 ? -2.538 7.570 -41.212 1.00 28.47 199 LEU A CA 1
ATOM 1482 C C . LEU A 1 199 ? -2.123 7.379 -42.679 1.00 28.47 199 LEU A C 1
ATOM 1484 O O . LEU A 1 199 ? -2.819 7.868 -43.567 1.00 28.47 199 LEU A O 1
ATOM 1488 N N . ARG A 1 200 ? -1.033 6.647 -42.938 1.00 27.95 200 ARG A N 1
ATOM 1489 C CA . ARG A 1 200 ? -0.854 5.916 -44.203 1.00 27.95 200 ARG A CA 1
ATOM 1490 C C . ARG A 1 200 ? -1.390 4.495 -44.000 1.00 27.95 200 ARG A C 1
ATOM 1492 O O . ARG A 1 200 ? -1.146 3.885 -42.963 1.00 27.95 200 ARG A O 1
ATOM 1499 N N . LYS A 1 201 ? -2.193 4.031 -44.960 1.00 31.81 201 LYS A N 1
ATOM 1500 C CA . LYS A 1 201 ? -2.841 2.713 -44.987 1.00 31.81 201 LYS A CA 1
ATOM 1501 C C . LYS A 1 201 ? -1.801 1.614 -45.252 1.00 31.81 201 LYS A C 1
ATOM 1503 O O . LYS A 1 201 ? -1.070 1.722 -46.229 1.00 31.81 201 LYS A O 1
ATOM 1508 N N . SER A 1 202 ? -1.815 0.539 -44.470 1.00 24.86 202 SER A N 1
ATOM 1509 C CA . SER A 1 202 ? -1.418 -0.805 -44.915 1.00 24.86 202 SER A CA 1
ATOM 1510 C C . SER A 1 202 ? -2.172 -1.864 -44.092 1.00 24.86 202 SER A C 1
ATOM 1512 O O . SER A 1 202 ? -2.679 -1.573 -43.009 1.00 24.86 202 SER A O 1
ATOM 1514 N N . ALA A 1 203 ? -2.388 -3.022 -44.714 1.00 26.16 203 ALA A N 1
ATOM 1515 C CA . ALA A 1 203 ? -3.570 -3.878 -44.614 1.00 26.16 203 ALA A CA 1
ATOM 1516 C C . ALA A 1 203 ? -3.704 -4.773 -43.358 1.00 26.16 203 ALA A C 1
ATOM 1518 O O . ALA A 1 203 ? -2.734 -5.073 -42.671 1.00 26.16 203 ALA A O 1
ATOM 1519 N N . LEU A 1 204 ? -4.947 -5.210 -43.108 1.00 24.38 204 LEU A N 1
ATOM 1520 C CA . LEU A 1 204 ? -5.375 -6.246 -42.151 1.00 24.38 204 LEU A CA 1
ATOM 1521 C C . LEU A 1 204 ? -5.490 -7.614 -42.857 1.00 24.38 204 LEU A C 1
ATOM 1523 O O . LEU A 1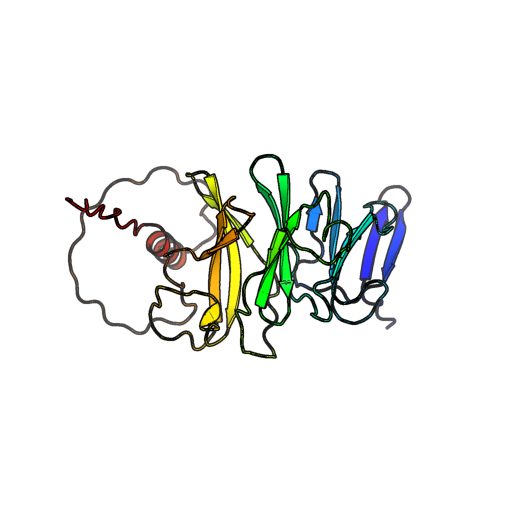 204 ? -5.762 -7.641 -44.058 1.00 24.38 204 LEU A O 1
ATOM 1527 N N . PRO A 1 205 ? -5.461 -8.726 -42.098 1.00 25.12 205 PRO A N 1
ATOM 1528 C CA . PRO A 1 205 ? -6.671 -9.553 -42.064 1.00 25.12 205 PRO A CA 1
ATOM 1529 C C . PRO A 1 205 ? -7.200 -9.790 -40.638 1.00 25.12 205 PRO A C 1
ATOM 1531 O O . PRO A 1 205 ? -6.491 -9.655 -39.645 1.00 25.12 205 PRO A O 1
ATOM 1534 N N . ALA A 1 206 ? -8.506 -10.056 -40.571 1.00 32.16 206 ALA A N 1
ATOM 1535 C CA . ALA A 1 206 ? -9.351 -10.098 -39.379 1.00 32.16 206 ALA A CA 1
ATOM 1536 C C . ALA A 1 206 ? -9.499 -11.518 -38.781 1.00 32.16 206 ALA A C 1
ATOM 1538 O O . ALA A 1 206 ? -8.933 -12.471 -39.310 1.00 32.16 206 ALA A O 1
ATOM 1539 N N . THR A 1 207 ? -10.380 -11.623 -37.764 1.00 24.64 207 THR A N 1
ATOM 1540 C CA . THR A 1 207 ? -10.933 -12.810 -37.042 1.00 24.64 207 THR A CA 1
ATOM 1541 C C . THR A 1 207 ? -10.176 -13.108 -35.721 1.00 24.64 207 THR A C 1
ATOM 1543 O O . THR A 1 207 ? -8.962 -13.192 -35.740 1.00 24.64 207 THR A O 1
ATOM 1546 N N . ILE A 1 208 ? -10.742 -13.203 -34.501 1.00 24.09 208 ILE A N 1
ATOM 1547 C CA . ILE A 1 208 ? -12.080 -13.573 -33.988 1.00 24.09 208 ILE A CA 1
ATOM 1548 C C . ILE A 1 208 ? -12.432 -12.746 -32.724 1.00 24.09 208 ILE A C 1
ATOM 1550 O O . ILE A 1 208 ? -11.636 -12.602 -31.800 1.00 24.09 208 ILE A O 1
ATOM 1554 N N . LEU A 1 209 ? -13.668 -12.240 -32.673 1.00 28.25 209 LEU A N 1
ATOM 1555 C CA . LEU A 1 209 ? -14.390 -11.779 -31.477 1.00 28.25 209 LEU A CA 1
ATOM 1556 C C . LEU A 1 209 ? -15.237 -12.939 -30.937 1.00 28.25 209 LEU A C 1
ATOM 1558 O O . LEU A 1 209 ? -15.851 -13.606 -31.764 1.00 28.25 209 LEU A O 1
ATOM 1562 N N . LYS A 1 210 ? -15.377 -13.089 -29.608 1.00 28.39 210 LYS A N 1
ATOM 1563 C CA . LYS A 1 210 ? -16.643 -13.490 -28.941 1.00 28.39 210 LYS A CA 1
ATOM 1564 C C . LYS A 1 210 ? -16.530 -13.480 -27.404 1.00 28.39 210 LYS A C 1
ATOM 1566 O O . LYS A 1 210 ? -16.033 -14.430 -26.820 1.00 28.39 210 LYS A O 1
ATOM 1571 N N . ASN A 1 211 ? -16.981 -12.386 -26.777 1.00 24.58 211 ASN A N 1
ATOM 1572 C CA . ASN A 1 211 ? -17.978 -12.390 -25.686 1.00 24.58 211 ASN A CA 1
ATOM 1573 C C . ASN A 1 211 ? -18.280 -10.941 -25.230 1.00 24.58 211 ASN A C 1
ATOM 1575 O O . ASN A 1 211 ? -17.384 -10.290 -24.686 1.00 24.58 211 ASN A O 1
ATOM 1579 N N . PRO A 1 212 ? -19.484 -10.383 -25.472 1.00 32.94 212 PRO A N 1
ATOM 1580 C CA . PRO A 1 212 ? -19.834 -9.029 -25.062 1.00 32.94 212 PRO A CA 1
ATOM 1581 C C . PRO A 1 212 ? -20.865 -9.052 -23.928 1.00 32.94 212 PRO A C 1
ATOM 1583 O O . PRO A 1 212 ? -22.061 -9.105 -24.177 1.00 32.94 212 PRO A O 1
ATOM 1586 N N . SER A 1 213 ? -20.418 -8.954 -22.679 1.00 28.50 213 SER A N 1
ATOM 1587 C CA . SER A 1 213 ? -21.315 -8.583 -21.575 1.00 28.50 213 SER A CA 1
ATOM 1588 C C . SER A 1 213 ? -20.534 -7.984 -20.407 1.00 28.50 213 SER A C 1
ATOM 1590 O O . SER A 1 213 ? -20.490 -8.560 -19.328 1.00 28.50 213 SER A O 1
ATOM 1592 N N . LEU A 1 214 ? -19.849 -6.856 -20.644 1.00 32.62 214 LEU A N 1
ATOM 1593 C CA . LEU A 1 214 ? -19.359 -5.956 -19.576 1.00 32.62 214 LEU A CA 1
ATOM 1594 C C . LEU A 1 214 ? -18.849 -4.585 -20.080 1.00 32.62 214 LEU A C 1
ATOM 1596 O O . LEU A 1 214 ? -18.124 -3.892 -19.374 1.00 32.62 214 LEU A O 1
ATOM 1600 N N . PHE A 1 215 ? -19.217 -4.155 -21.296 1.00 36.16 215 PHE A N 1
ATOM 1601 C CA . PHE A 1 215 ? -18.598 -2.991 -21.962 1.00 36.16 215 PHE A CA 1
ATOM 1602 C C . PHE A 1 215 ? -19.580 -1.932 -22.493 1.00 36.16 215 PHE A C 1
ATOM 1604 O O . PHE A 1 215 ? -19.252 -1.208 -23.438 1.00 36.16 215 PHE A O 1
ATOM 1611 N N . ASP A 1 216 ? -20.754 -1.787 -21.875 1.00 27.16 216 ASP A N 1
ATOM 1612 C CA . ASP A 1 216 ? -21.784 -0.840 -22.342 1.00 27.16 216 ASP A CA 1
ATOM 1613 C C . ASP A 1 216 ? -21.784 0.544 -21.682 1.00 27.16 216 ASP A C 1
ATOM 1615 O O . ASP A 1 216 ? -22.686 1.339 -21.917 1.00 27.16 216 ASP A O 1
ATOM 1619 N N . ARG A 1 217 ? -20.719 0.922 -20.962 1.00 37.44 217 ARG A N 1
ATOM 1620 C CA . ARG A 1 217 ? -20.524 2.323 -20.523 1.00 37.44 217 ARG A CA 1
ATOM 1621 C C . ARG A 1 217 ? -19.363 3.065 -21.182 1.00 37.44 217 ARG A C 1
ATOM 1623 O O . ARG A 1 217 ? -19.077 4.197 -20.813 1.00 37.44 217 ARG A O 1
ATOM 1630 N N . ILE A 1 218 ? -18.707 2.476 -22.183 1.00 37.81 218 ILE A N 1
ATOM 1631 C CA . ILE A 1 218 ? -17.599 3.131 -22.893 1.00 37.81 218 ILE A CA 1
ATOM 1632 C C . ILE A 1 218 ? -17.972 3.291 -24.365 1.00 37.81 218 ILE A C 1
ATOM 1634 O O . ILE A 1 218 ? -18.119 2.314 -25.101 1.00 37.81 218 ILE A O 1
ATOM 1638 N N . GLY A 1 219 ? -18.114 4.546 -24.797 1.00 33.59 219 GLY A N 1
ATOM 1639 C CA . GLY A 1 219 ? -18.461 4.899 -26.171 1.00 33.59 219 GLY A CA 1
ATOM 1640 C C . GLY A 1 219 ? -17.490 4.333 -27.227 1.00 33.59 219 GLY A C 1
ATOM 1641 O O . GLY A 1 219 ? -16.357 3.939 -26.924 1.00 33.59 219 GLY A O 1
ATOM 1642 N N . PRO A 1 220 ? -17.898 4.311 -28.510 1.00 34.47 220 PRO A N 1
ATOM 1643 C CA . PRO A 1 220 ? -17.204 3.605 -29.598 1.00 34.47 220 PRO A CA 1
ATOM 1644 C C . PRO A 1 220 ? -15.757 4.068 -29.863 1.00 34.47 220 PRO A C 1
ATOM 1646 O O . PRO A 1 220 ? -14.970 3.322 -30.450 1.00 34.47 220 PRO A O 1
ATOM 1649 N N . ALA A 1 221 ? -15.373 5.267 -29.412 1.00 39.25 221 ALA A N 1
ATOM 1650 C CA . ALA A 1 221 ? -13.995 5.758 -29.467 1.00 39.25 221 ALA A CA 1
ATOM 1651 C C . ALA A 1 221 ? -13.083 5.097 -28.413 1.00 39.25 221 ALA A C 1
ATOM 1653 O O . ALA A 1 221 ? -11.960 4.708 -28.736 1.00 39.25 221 ALA A O 1
ATOM 1654 N N . GLY A 1 222 ? -13.582 4.881 -27.191 1.00 33.72 222 GLY A N 1
ATOM 1655 C CA . GLY A 1 222 ? -12.831 4.207 -26.128 1.00 33.72 222 GLY A CA 1
ATOM 1656 C C . GLY A 1 222 ? -12.600 2.727 -26.439 1.00 33.72 222 GLY A C 1
ATOM 1657 O O . GLY A 1 222 ? -11.488 2.227 -26.287 1.00 33.72 222 GLY A O 1
ATOM 1658 N N . ARG A 1 223 ? -13.601 2.044 -27.012 1.00 39.31 223 ARG A N 1
ATOM 1659 C CA . ARG A 1 223 ? -13.500 0.616 -27.377 1.00 39.31 223 ARG A CA 1
ATOM 1660 C C . ARG A 1 223 ? -12.400 0.309 -28.406 1.00 39.31 223 ARG A C 1
ATOM 1662 O O . ARG A 1 223 ? -11.805 -0.766 -28.357 1.00 39.31 223 ARG A O 1
ATOM 1669 N N . ARG A 1 224 ? -12.094 1.242 -29.318 1.00 35.69 224 ARG A N 1
ATOM 1670 C CA . ARG A 1 224 ? -11.022 1.085 -30.324 1.00 35.69 224 ARG A CA 1
ATOM 1671 C C . ARG A 1 224 ? -9.627 1.415 -29.792 1.00 35.69 224 ARG A C 1
ATOM 1673 O O . ARG A 1 224 ? -8.659 0.833 -30.272 1.00 35.69 224 ARG A O 1
ATOM 1680 N N . HIS A 1 225 ? -9.519 2.308 -28.809 1.00 35.56 225 HIS A N 1
ATOM 1681 C CA . HIS A 1 225 ? -8.235 2.685 -28.212 1.00 35.56 225 HIS A CA 1
ATOM 1682 C C . HIS A 1 225 ? -7.681 1.566 -27.312 1.00 35.56 225 HIS A C 1
ATOM 1684 O O . HIS A 1 225 ? -6.515 1.201 -27.430 1.00 35.56 225 HIS A O 1
ATOM 1690 N N . TRP A 1 226 ? -8.549 0.932 -26.516 1.00 31.31 226 TRP A N 1
ATOM 1691 C CA . TRP A 1 226 ? -8.171 -0.160 -25.612 1.00 31.31 226 TRP A CA 1
ATOM 1692 C C . TRP A 1 226 ? -7.768 -1.454 -26.335 1.00 31.31 226 TRP A C 1
ATOM 1694 O O . TRP A 1 226 ? -6.757 -2.056 -25.982 1.00 31.31 226 TRP A O 1
ATOM 1704 N N . ARG A 1 227 ? -8.479 -1.855 -27.403 1.00 32.28 227 ARG A N 1
ATOM 1705 C CA . ARG A 1 227 ? -8.111 -3.056 -28.185 1.00 32.28 227 ARG A CA 1
ATOM 1706 C C . ARG A 1 227 ? -6.739 -2.943 -28.854 1.00 32.28 227 ARG A C 1
ATOM 1708 O O . ARG A 1 227 ? -6.097 -3.961 -29.068 1.00 32.28 227 ARG A O 1
ATOM 1715 N N . ARG A 1 228 ? -6.271 -1.727 -29.160 1.00 34.94 228 ARG A N 1
ATOM 1716 C CA . ARG A 1 228 ? -4.986 -1.501 -29.840 1.00 34.94 228 ARG A CA 1
ATOM 1717 C C . ARG A 1 228 ? -3.774 -1.531 -28.899 1.00 34.94 228 ARG A C 1
ATOM 1719 O O . ARG A 1 228 ? -2.688 -1.826 -29.380 1.00 34.94 228 ARG A O 1
ATOM 1726 N N . CYS A 1 229 ? -3.948 -1.259 -27.597 1.00 35.66 229 CYS A N 1
ATOM 1727 C CA . CYS A 1 229 ? -2.871 -1.367 -26.592 1.00 35.66 229 CYS A CA 1
ATOM 1728 C C . CYS A 1 229 ? -2.655 -2.845 -26.130 1.00 35.66 229 CYS A C 1
ATOM 1730 O O . CYS A 1 229 ? -1.645 -3.116 -25.496 1.00 35.66 229 CYS A O 1
ATOM 1732 N N . LEU A 1 230 ? -3.527 -3.813 -26.490 1.00 33.78 230 LEU A N 1
ATOM 1733 C CA . LEU A 1 230 ? -3.465 -5.216 -26.009 1.00 33.78 230 LEU A CA 1
ATOM 1734 C C . LEU A 1 230 ? -3.041 -6.290 -27.038 1.00 33.78 230 LEU A C 1
ATOM 1736 O O . LEU A 1 230 ? -2.748 -7.406 -26.629 1.00 33.78 230 LEU A O 1
ATOM 1740 N N . THR A 1 231 ? -3.003 -6.013 -28.349 1.00 30.44 231 THR A N 1
ATOM 1741 C CA . THR A 1 231 ? -2.829 -7.067 -29.382 1.00 30.44 231 THR A CA 1
ATOM 1742 C C . THR A 1 231 ? -1.469 -7.099 -30.093 1.00 30.44 231 THR A C 1
ATOM 1744 O O . THR A 1 231 ? -1.369 -7.717 -31.149 1.00 30.44 231 THR A O 1
ATOM 1747 N N . SER A 1 232 ? -0.415 -6.450 -29.588 1.00 33.56 232 SER A N 1
ATOM 1748 C CA . SER A 1 232 ? 0.926 -6.577 -30.191 1.00 33.56 232 SER A CA 1
ATOM 1749 C C . SER A 1 232 ? 1.826 -7.516 -29.382 1.00 33.56 232 SER A C 1
ATOM 1751 O O . SER A 1 232 ? 2.725 -7.066 -28.674 1.00 33.56 232 SER A O 1
ATOM 1753 N N . GLU A 1 233 ? 1.598 -8.823 -29.495 1.00 30.78 233 GLU A N 1
ATOM 1754 C CA . GLU A 1 233 ? 2.614 -9.829 -29.163 1.00 30.78 233 GLU A CA 1
ATOM 1755 C C . GLU A 1 233 ? 3.637 -9.898 -30.307 1.00 30.78 233 GLU A C 1
ATOM 1757 O O . GLU A 1 233 ? 3.300 -10.251 -31.436 1.00 30.78 233 GLU A O 1
ATOM 1762 N N . GLN A 1 234 ? 4.903 -9.573 -30.031 1.00 32.06 234 GLN A N 1
ATOM 1763 C CA . GLN A 1 234 ? 6.020 -9.976 -30.891 1.00 32.06 234 GLN A CA 1
ATOM 1764 C C . GLN A 1 234 ? 6.628 -11.270 -30.336 1.00 32.06 234 GLN A C 1
ATOM 1766 O O . GLN A 1 234 ? 7.084 -11.306 -29.193 1.00 32.06 234 GLN A O 1
ATOM 1771 N N . LYS A 1 235 ? 6.637 -12.327 -31.163 1.00 23.81 235 LYS A N 1
ATOM 1772 C CA . LYS A 1 235 ? 7.279 -13.626 -30.887 1.00 23.81 235 LYS A CA 1
ATOM 1773 C C . LYS A 1 235 ? 8.742 -13.443 -30.436 1.00 23.81 235 LYS A C 1
ATOM 1775 O O . LYS A 1 235 ? 9.460 -12.658 -31.060 1.00 23.81 235 LYS A O 1
ATOM 1780 N N . PRO A 1 236 ? 9.232 -14.206 -29.441 1.00 25.70 236 PRO A N 1
ATOM 1781 C CA . PRO A 1 236 ? 10.648 -14.210 -29.096 1.00 25.70 236 PRO A CA 1
ATOM 1782 C C . PRO A 1 236 ? 11.462 -14.873 -30.219 1.00 25.70 236 PRO A C 1
ATOM 1784 O O . PRO A 1 236 ? 11.221 -16.020 -30.585 1.00 25.70 236 PRO A O 1
ATOM 1787 N N . GLN A 1 237 ? 12.431 -14.144 -30.774 1.00 26.30 237 GLN A N 1
ATOM 1788 C CA . GLN A 1 237 ? 13.485 -14.718 -31.611 1.00 26.30 237 GLN A CA 1
ATOM 1789 C C . GLN A 1 237 ? 14.527 -15.363 -30.690 1.00 26.30 237 GLN A C 1
ATOM 1791 O O . GLN A 1 237 ? 15.297 -14.663 -30.034 1.00 26.30 237 GLN A O 1
ATOM 1796 N N . ILE A 1 238 ? 14.525 -16.693 -30.628 1.00 26.34 238 ILE A N 1
ATOM 1797 C CA . ILE A 1 238 ? 15.608 -17.484 -30.042 1.00 26.34 238 ILE A CA 1
ATOM 1798 C C . ILE A 1 238 ? 16.714 -17.543 -31.099 1.00 26.34 238 ILE A C 1
ATOM 1800 O O . ILE A 1 238 ? 16.518 -18.129 -32.161 1.00 26.34 238 ILE A O 1
ATOM 1804 N N . ARG A 1 239 ? 17.860 -16.908 -30.839 1.00 28.70 239 ARG A N 1
ATOM 1805 C CA . ARG A 1 239 ? 19.086 -17.184 -31.596 1.00 28.70 239 ARG A CA 1
ATOM 1806 C C . ARG A 1 239 ? 19.856 -18.260 -30.843 1.00 28.70 239 ARG A C 1
ATOM 1808 O O . ARG A 1 239 ? 20.309 -18.015 -29.730 1.00 28.70 239 ARG A O 1
ATOM 1815 N N . ASN A 1 240 ? 19.966 -19.435 -31.454 1.00 28.73 240 ASN A N 1
ATOM 1816 C CA . ASN A 1 240 ? 20.884 -20.478 -31.015 1.00 28.73 240 ASN A CA 1
ATOM 1817 C C . ASN A 1 240 ? 22.314 -19.965 -31.211 1.00 28.73 240 ASN A C 1
ATOM 1819 O O . ASN A 1 240 ? 22.670 -19.550 -32.314 1.00 28.73 240 ASN A O 1
ATOM 1823 N N . ALA A 1 241 ? 23.108 -19.972 -30.144 1.00 28.47 241 ALA A N 1
ATOM 1824 C CA . ALA A 1 241 ? 24.554 -19.883 -30.252 1.00 28.47 241 ALA A CA 1
ATOM 1825 C C . ALA A 1 241 ? 25.067 -21.295 -30.554 1.00 28.47 241 ALA A C 1
ATOM 1827 O O . ALA A 1 241 ? 24.900 -22.202 -29.739 1.00 28.47 241 ALA A O 1
ATOM 1828 N N . THR A 1 242 ? 25.614 -21.485 -31.750 1.00 31.88 242 THR A N 1
ATOM 1829 C CA . THR A 1 242 ? 26.467 -22.636 -32.056 1.00 31.88 242 THR A CA 1
ATOM 1830 C C . THR A 1 242 ? 27.869 -22.336 -31.519 1.00 31.88 242 THR A C 1
ATOM 1832 O O . THR A 1 242 ? 28.269 -21.171 -31.527 1.00 31.88 242 THR A O 1
ATOM 1835 N N . LEU A 1 243 ? 28.517 -23.394 -31.021 1.00 33.09 243 LEU A N 1
ATOM 1836 C CA . LEU A 1 243 ? 29.844 -23.485 -30.393 1.00 33.09 243 LEU A CA 1
ATOM 1837 C C . LEU A 1 243 ? 30.916 -22.544 -30.958 1.00 33.09 243 LEU A C 1
ATOM 1839 O O . LEU A 1 243 ? 31.018 -22.452 -32.202 1.00 33.09 243 LEU A O 1
#

Nearest PDB structures (foldseek):
  8ajn-assembly1_A  TM=5.756E-01  e=9.052E-03  Homo sapiens
  8oiz-assembly1_A  TM=5.157E-01  e=2.101E-02  Homo sapiens
  3e0c-assembly1_A  TM=4.610E-01  e=1.615E-02  Homo sapiens
  7ukn-assembly1_A  TM=4.061E-01  e=1.453E-02  Homo sapiens
  8tvd-assembly1_E  TM=1.308E-01  e=1.744E+00  Borreliella burgdorferi B31

Foldseek 3Di:
DDDDADWDWAADPPVRDIATAHFQFAFDPAWDADPVRWTWTFGDPDGPDHQWTFTADRPHRHTPAIAHCDNFGWQEHKDWDDAPNFIKIWTATLLGKIFIATPVAQCHPVSHNTLDIADRFAPPNPDRFRYKDWDADPVRWIKIKTKYAAATDPRSPPPDAPDGRHGIWIWIWTFDDPSRDTDGPPFYTQDDDDDDDDDDDDDDDDDDDDDDDDPVPDDPVRVVSVVVRPPDDDDDDDDDDDD

Sequence (243 aa):
MRRCGNGVWAIDLISKQVTNWKANVSGLAGPAFGGDGTIYVATRSGGERPDSLVALDPKTLSVKGWYSAGNQEFSSTPVIFQYKGRALIAATTRDGRVHLLDTSNLGGSDHQTPLFATSVSSKAGDFVPGALASWQDLGGTRWILAPAIGTQAADAGFKAENGAVTKGSVVAWKIVEHGFRLWQARGNLCRTGPARKRLRKSALPATILKNPSLFDRIGPAGRRHWRRCLTSEQKPQIRNATL

Mean predicted aligned error: 13.47 Å